Protein AF-A0A9E6F6I7-F1 (afdb_monomer_lite)

Foldseek 3Di:
DAAEEAEFDDAPLHTDPQSLLQQLVRQVQCVVQVHAYAYEAFAAPNLVVQQQSQLSRHQAYEYEHDHLRNDDFQQLSLVVSLVVCVVRVYQEYEYALDPNCVSNQVSNCVSNVEDEDEAFLDWDADPNWIWTWHADPNNPDIDIDTTPDRHYYYHYYPPRGDRGRHNPHSHHYDYDYDDDDPPRDPDDCPDDPPPDPDDPPPPDDDD

Secondary structure (DSSP, 8-state):
--EEEEEE-EETTEEPHHHHHHHHHHHHHHHHHT-EEEEEEEESS-HHHHGGGGGGT-SEEEEEE-GGGSS--HHHHHHHHHHHHHHTTEEEEEEE-SHHHHHHHHHHHHHHT-EEEEEEEEEEEETTEEEEEEEEGGGTEEEEEE--SSSEEEEEPTTTSPP--------EEEE------TTSSS---------------------

Radius of gyration: 21.35 Å; chains: 1; bounding box: 43×37×90 Å

Structure (mmCIF, N/CA/C/O backbone):
data_AF-A0A9E6F6I7-F1
#
_entry.id   AF-A0A9E6F6I7-F1
#
loop_
_atom_site.group_PDB
_atom_site.id
_atom_site.type_symbol
_atom_site.label_atom_id
_atom_site.label_alt_id
_atom_site.label_comp_id
_atom_site.label_asym_id
_atom_site.label_entity_id
_atom_site.label_seq_id
_atom_site.pdbx_PDB_ins_code
_atom_site.Cartn_x
_atom_site.Cartn_y
_atom_site.Cartn_z
_atom_site.occupancy
_atom_site.B_iso_or_equiv
_atom_site.auth_seq_id
_atom_site.auth_comp_id
_atom_site.auth_asym_id
_atom_site.auth_atom_id
_atom_site.pdbx_PDB_model_num
ATOM 1 N N . MET A 1 1 ? -0.468 -15.900 11.803 1.00 60.22 1 MET A N 1
ATOM 2 C CA . MET A 1 1 ? -0.363 -14.578 12.457 1.00 60.22 1 MET A CA 1
ATOM 3 C C . MET A 1 1 ? -0.656 -13.548 11.375 1.00 60.22 1 MET A C 1
ATOM 5 O O . MET A 1 1 ? -0.254 -13.802 10.249 1.00 60.22 1 MET A O 1
ATOM 9 N N . ALA A 1 2 ? -1.455 -12.514 11.640 1.00 85.31 2 ALA A N 1
ATOM 10 C CA . ALA A 1 2 ? -1.848 -11.563 10.596 1.00 85.31 2 ALA A CA 1
ATOM 11 C C . ALA A 1 2 ? -0.775 -10.481 10.427 1.00 85.31 2 ALA A C 1
ATOM 13 O O . ALA A 1 2 ? -0.306 -9.932 11.421 1.00 85.31 2 ALA A O 1
ATOM 14 N N . ASN A 1 3 ? -0.425 -10.170 9.180 1.00 94.19 3 ASN A N 1
ATOM 15 C CA . ASN A 1 3 ? 0.626 -9.205 8.853 1.00 94.19 3 ASN A CA 1
ATOM 16 C C . ASN A 1 3 ? 0.047 -7.912 8.257 1.00 94.19 3 ASN A C 1
ATOM 18 O O . ASN A 1 3 ? -1.086 -7.887 7.754 1.00 94.19 3 ASN A O 1
ATOM 22 N N . ILE A 1 4 ? 0.838 -6.837 8.312 1.00 96.56 4 ILE A N 1
ATOM 23 C CA . ILE A 1 4 ? 0.591 -5.570 7.616 1.00 96.56 4 ILE A CA 1
ATOM 24 C C . ILE A 1 4 ? 1.544 -5.507 6.424 1.00 96.56 4 ILE A C 1
ATOM 26 O O . ILE A 1 4 ? 2.756 -5.400 6.599 1.00 96.56 4 ILE A O 1
ATOM 30 N N . LEU A 1 5 ? 1.004 -5.555 5.209 1.00 97.81 5 LEU A N 1
ATOM 31 C CA . LEU A 1 5 ? 1.783 -5.481 3.980 1.00 97.81 5 LEU A CA 1
ATOM 32 C C . LEU A 1 5 ? 1.948 -4.033 3.533 1.00 97.81 5 LEU A C 1
ATOM 34 O O . LEU A 1 5 ? 0.971 -3.295 3.430 1.00 97.81 5 LEU A O 1
ATOM 38 N N . VAL A 1 6 ? 3.163 -3.641 3.181 1.00 97.81 6 VAL A N 1
ATOM 39 C CA . VAL A 1 6 ? 3.473 -2.302 2.682 1.00 97.81 6 VAL A CA 1
ATOM 40 C C . VAL A 1 6 ? 4.057 -2.404 1.286 1.00 97.81 6 VAL A C 1
ATOM 42 O O . VAL A 1 6 ? 5.092 -3.036 1.076 1.00 97.81 6 VAL A O 1
ATOM 45 N N . PHE A 1 7 ? 3.412 -1.758 0.318 1.00 97.62 7 PHE A N 1
ATOM 46 C CA . PHE A 1 7 ? 3.996 -1.612 -1.011 1.00 97.62 7 PHE A CA 1
ATOM 47 C C . PHE A 1 7 ? 5.047 -0.500 -1.002 1.00 97.62 7 PHE A C 1
ATOM 49 O O . PHE A 1 7 ? 4.744 0.660 -0.702 1.00 97.62 7 PHE A O 1
ATOM 56 N N . ILE A 1 8 ? 6.276 -0.857 -1.368 1.00 97.00 8 ILE A N 1
ATOM 57 C CA . ILE A 1 8 ? 7.398 0.067 -1.453 1.00 97.00 8 ILE A CA 1
ATOM 58 C C . ILE A 1 8 ? 7.536 0.551 -2.890 1.00 97.00 8 ILE A C 1
ATOM 60 O O . ILE A 1 8 ? 8.070 -0.129 -3.766 1.00 97.00 8 ILE A O 1
ATOM 64 N N . GLU A 1 9 ? 7.071 1.775 -3.119 1.00 94.38 9 GLU A N 1
ATOM 65 C CA . GLU A 1 9 ? 7.318 2.477 -4.369 1.00 94.38 9 GLU A CA 1
ATOM 66 C C . GLU A 1 9 ? 8.792 2.885 -4.467 1.00 94.38 9 GLU A C 1
ATOM 68 O O . GLU A 1 9 ? 9.330 3.565 -3.582 1.00 94.38 9 GLU A O 1
ATOM 73 N N . GLN A 1 10 ? 9.399 2.520 -5.593 1.00 93.19 10 GLN A N 1
ATOM 74 C CA . GLN A 1 10 ? 10.725 2.945 -6.015 1.00 93.19 10 GLN A CA 1
ATOM 75 C C . GLN A 1 10 ? 10.648 3.614 -7.389 1.00 93.19 10 GLN A C 1
ATOM 77 O O . GLN A 1 10 ? 9.748 3.334 -8.186 1.00 93.19 10 GLN A O 1
ATOM 82 N N . ARG A 1 11 ? 11.591 4.514 -7.658 1.00 88.81 11 ARG A N 1
ATOM 83 C CA . ARG A 1 11 ? 11.844 5.061 -8.990 1.00 88.81 11 ARG A CA 1
ATOM 84 C C . ARG A 1 11 ? 13.350 5.042 -9.222 1.00 88.81 11 ARG A C 1
ATOM 86 O O . ARG A 1 11 ? 14.088 5.634 -8.437 1.00 88.81 11 ARG A O 1
ATOM 93 N N . ASP A 1 12 ? 13.777 4.362 -10.281 1.00 84.62 12 ASP A N 1
ATOM 94 C CA . ASP A 1 12 ? 15.185 4.223 -10.672 1.00 84.62 12 ASP A CA 1
ATOM 95 C C . ASP A 1 12 ? 16.070 3.682 -9.531 1.00 84.62 12 ASP A C 1
ATOM 97 O O . ASP A 1 12 ? 17.146 4.207 -9.245 1.00 84.62 12 ASP A O 1
ATOM 101 N N . GLY A 1 13 ? 15.569 2.678 -8.803 1.00 84.81 13 GLY A N 1
ATOM 102 C CA . GLY A 1 13 ? 16.260 2.064 -7.664 1.00 84.81 13 GLY A CA 1
ATOM 103 C C . GLY A 1 13 ? 16.184 2.869 -6.363 1.00 84.81 13 GLY A C 1
ATOM 104 O O . GLY A 1 13 ? 16.578 2.372 -5.310 1.00 84.81 13 GLY A O 1
ATOM 105 N N . LYS A 1 14 ? 15.641 4.093 -6.391 1.00 90.25 14 LYS A N 1
ATOM 106 C CA . LYS A 1 14 ? 15.500 4.946 -5.204 1.00 90.25 14 LYS A CA 1
ATOM 107 C C . LYS A 1 14 ? 14.118 4.798 -4.588 1.00 90.25 14 LYS A C 1
ATOM 109 O O . LYS A 1 14 ? 13.101 5.042 -5.242 1.00 90.25 14 LYS A O 1
ATOM 114 N N . ILE A 1 15 ? 14.080 4.449 -3.306 1.00 93.62 15 ILE A N 1
ATOM 115 C CA . ILE A 1 15 ? 12.836 4.327 -2.544 1.00 93.62 15 ILE A CA 1
ATOM 116 C C . ILE A 1 15 ? 12.247 5.719 -2.306 1.00 93.62 15 ILE A C 1
ATOM 118 O O . ILE A 1 15 ? 12.939 6.648 -1.885 1.00 93.62 15 ILE A O 1
ATOM 122 N N . LYS A 1 16 ? 10.946 5.877 -2.563 1.00 94.31 16 LYS A N 1
ATOM 123 C CA . LYS A 1 16 ? 10.260 7.136 -2.270 1.00 94.31 16 LYS A CA 1
ATOM 124 C C . LYS A 1 16 ? 10.027 7.308 -0.777 1.00 94.31 16 LYS A C 1
ATOM 126 O O . LYS A 1 16 ? 9.636 6.376 -0.081 1.00 94.31 16 LYS A O 1
ATOM 131 N N . ARG A 1 17 ? 10.131 8.557 -0.316 1.00 94.75 17 ARG A N 1
ATOM 132 C CA . ARG A 1 17 ? 9.837 8.933 1.072 1.00 94.75 17 ARG A CA 1
ATOM 133 C C . ARG A 1 17 ? 8.447 8.473 1.528 1.00 94.75 17 ARG A C 1
ATOM 135 O O . ARG A 1 17 ? 8.330 7.930 2.615 1.00 94.75 17 ARG A O 1
ATOM 142 N N . SER A 1 18 ? 7.426 8.601 0.678 1.00 96.00 18 SER A N 1
ATOM 143 C CA . SER A 1 18 ? 6.057 8.151 0.982 1.00 96.00 18 SER A CA 1
ATOM 144 C C . SER A 1 18 ? 5.955 6.658 1.322 1.00 96.00 18 SER A C 1
ATOM 146 O O . SER A 1 18 ? 5.074 6.260 2.076 1.00 96.00 18 SER A O 1
ATOM 148 N N . SER A 1 19 ? 6.845 5.828 0.772 1.00 95.88 19 SER A N 1
ATOM 149 C CA . SER A 1 19 ? 6.925 4.396 1.085 1.00 95.88 19 SER A CA 1
ATOM 150 C C . SER A 1 19 ? 7.514 4.160 2.473 1.00 95.88 19 SER A C 1
ATOM 152 O O . SER A 1 19 ? 7.026 3.309 3.209 1.00 95.88 19 SER A O 1
ATOM 154 N N . LEU A 1 20 ? 8.534 4.941 2.846 1.00 95.94 20 LEU A N 1
ATOM 155 C CA . LEU A 1 20 ? 9.145 4.897 4.179 1.00 95.94 20 LEU A CA 1
ATOM 156 C C . LEU A 1 20 ? 8.162 5.372 5.251 1.00 95.94 20 LEU A C 1
ATOM 158 O O . LEU A 1 20 ? 8.053 4.754 6.300 1.00 95.94 20 LEU A O 1
ATOM 162 N N . GLU A 1 21 ? 7.398 6.424 4.955 1.00 96.69 21 GLU A N 1
ATOM 163 C CA . GLU A 1 21 ? 6.310 6.924 5.804 1.00 96.69 21 GLU A CA 1
ATOM 164 C C . GLU A 1 21 ? 5.248 5.843 6.052 1.00 96.69 21 GLU A C 1
ATOM 166 O O . GLU A 1 21 ? 4.858 5.595 7.194 1.00 96.69 21 GLU A O 1
ATOM 171 N N . ALA A 1 22 ? 4.817 5.148 4.993 1.00 97.12 22 ALA A N 1
ATOM 172 C CA . ALA A 1 22 ? 3.866 4.049 5.117 1.00 97.12 22 ALA A CA 1
ATOM 173 C C . ALA A 1 22 ? 4.432 2.860 5.899 1.00 97.12 22 ALA A C 1
ATOM 175 O O . ALA A 1 22 ? 3.707 2.252 6.684 1.00 97.12 22 ALA A O 1
ATOM 176 N N . LEU A 1 23 ? 5.718 2.552 5.721 1.00 96.62 23 LEU A N 1
ATOM 177 C CA . LEU A 1 23 ? 6.379 1.459 6.425 1.00 96.62 23 LEU A CA 1
ATOM 178 C C . LEU A 1 23 ? 6.560 1.750 7.917 1.00 96.62 23 LEU A C 1
ATOM 180 O O . LEU A 1 23 ? 6.227 0.906 8.745 1.00 96.62 23 LEU A O 1
ATOM 184 N N . SER A 1 24 ? 6.995 2.960 8.269 1.00 96.00 24 SER A N 1
ATOM 185 C CA . SER A 1 24 ? 7.080 3.380 9.668 1.00 96.00 24 SER A CA 1
ATOM 186 C C . SER A 1 24 ? 5.706 3.359 10.334 1.00 96.00 24 SER A C 1
ATOM 188 O O . SER A 1 24 ? 5.573 2.858 11.451 1.00 96.00 24 SER A O 1
ATOM 190 N N . LYS A 1 25 ? 4.654 3.805 9.630 1.00 96.25 25 LYS A N 1
ATOM 191 C CA . LYS A 1 25 ? 3.292 3.723 10.166 1.00 96.25 25 LYS A CA 1
ATOM 192 C C . LYS A 1 25 ? 2.806 2.280 10.324 1.00 96.25 25 LYS A C 1
ATOM 194 O O . LYS A 1 25 ? 2.123 1.974 11.297 1.00 96.25 25 LYS A O 1
ATOM 199 N N . ALA A 1 26 ? 3.172 1.387 9.404 1.00 95.94 26 ALA A N 1
ATOM 200 C CA . ALA A 1 26 ? 2.883 -0.040 9.524 1.00 95.94 26 ALA A CA 1
ATOM 201 C C . ALA A 1 26 ? 3.532 -0.645 10.771 1.00 95.94 26 ALA A C 1
ATOM 203 O O . ALA A 1 26 ? 2.879 -1.390 11.491 1.00 95.94 26 ALA A O 1
ATOM 204 N N . ALA A 1 27 ? 4.792 -0.305 11.046 1.00 94.75 27 ALA A N 1
ATOM 205 C CA . ALA A 1 27 ? 5.516 -0.803 12.209 1.00 94.75 27 ALA A CA 1
ATOM 206 C C . ALA A 1 27 ? 4.950 -0.261 13.531 1.00 94.75 27 ALA A C 1
ATOM 208 O O . ALA A 1 27 ? 4.815 -1.012 14.494 1.00 94.75 27 ALA A O 1
ATOM 209 N N . GLU A 1 28 ? 4.559 1.016 13.569 1.00 94.00 28 GLU A N 1
ATOM 210 C CA . GLU A 1 28 ? 3.842 1.610 14.705 1.00 94.00 28 GLU A CA 1
ATOM 211 C C . GLU A 1 28 ? 2.526 0.864 14.990 1.00 94.00 28 GLU A C 1
ATOM 213 O O . GLU A 1 28 ? 2.310 0.392 16.107 1.00 94.00 28 GLU A O 1
ATOM 218 N N . LEU A 1 29 ? 1.680 0.692 13.965 1.00 93.44 29 LEU A N 1
ATOM 219 C CA . LEU A 1 29 ? 0.409 -0.031 14.089 1.00 93.44 29 LEU A CA 1
ATOM 220 C C . LEU A 1 29 ? 0.623 -1.503 14.450 1.00 93.44 29 LEU A C 1
ATOM 222 O O . LEU A 1 29 ? -0.126 -2.053 15.255 1.00 93.44 29 LEU A O 1
ATOM 226 N N . GLY A 1 30 ? 1.656 -2.127 13.888 1.00 91.81 30 GLY A N 1
ATOM 227 C CA . GLY A 1 30 ? 2.051 -3.496 14.186 1.00 91.81 30 GLY A CA 1
ATOM 228 C C . GLY A 1 30 ? 2.393 -3.692 15.660 1.00 91.81 30 GLY A C 1
ATOM 229 O O . GLY A 1 30 ? 1.914 -4.644 16.273 1.00 91.81 30 GLY A O 1
ATOM 230 N N . GLY A 1 31 ? 3.109 -2.737 16.266 1.00 89.81 31 GLY A N 1
ATOM 231 C CA . GLY A 1 31 ? 3.401 -2.737 17.701 1.00 89.81 31 GLY A CA 1
ATOM 232 C C . GLY A 1 31 ? 2.151 -2.656 18.582 1.00 89.81 31 GLY A C 1
ATOM 233 O O . GLY A 1 31 ? 2.105 -3.292 19.631 1.00 89.81 31 GLY A O 1
ATOM 234 N N . THR A 1 32 ? 1.117 -1.920 18.158 1.00 89.94 32 THR A N 1
ATOM 235 C CA . THR A 1 32 ? -0.151 -1.824 18.908 1.00 89.94 32 THR A CA 1
ATOM 236 C C . THR A 1 32 ? -1.076 -3.021 18.677 1.00 89.94 32 THR A C 1
ATOM 238 O O . THR A 1 32 ? -1.789 -3.438 19.585 1.00 89.94 32 THR A O 1
ATOM 241 N N . MET A 1 33 ? -1.082 -3.581 17.465 1.00 89.94 33 MET A N 1
ATOM 242 C CA . MET A 1 33 ? -1.992 -4.659 17.062 1.00 89.94 33 MET A CA 1
ATOM 243 C C . MET A 1 33 ? -1.401 -6.068 17.204 1.00 89.94 33 MET A C 1
ATOM 245 O O . MET A 1 33 ? -2.117 -7.042 16.980 1.00 89.94 33 MET A O 1
ATOM 249 N N . GLY A 1 34 ? -0.115 -6.192 17.540 1.00 89.56 34 GLY A N 1
ATOM 250 C CA . GLY A 1 34 ? 0.590 -7.477 17.553 1.00 89.56 34 GLY A CA 1
ATOM 251 C C . GLY A 1 34 ? 0.738 -8.087 16.154 1.00 89.56 34 GLY A C 1
ATOM 252 O O . GLY A 1 34 ? 0.647 -9.303 16.004 1.00 89.56 34 GLY A O 1
ATOM 253 N N . MET A 1 35 ? 0.908 -7.243 15.133 1.00 92.38 35 MET A N 1
ATOM 254 C CA . MET A 1 35 ? 1.084 -7.646 13.734 1.00 92.38 35 MET A CA 1
ATOM 255 C C . MET A 1 35 ? 2.475 -7.266 13.238 1.00 92.38 35 MET A C 1
ATOM 257 O O . MET A 1 35 ? 3.037 -6.251 13.651 1.00 92.38 35 MET A O 1
ATOM 261 N N . ASP A 1 36 ? 2.998 -8.034 12.289 1.00 93.50 36 ASP A N 1
ATOM 262 C CA . ASP A 1 36 ? 4.313 -7.771 11.715 1.00 93.50 36 ASP A CA 1
ATOM 263 C C . ASP A 1 36 ? 4.209 -6.965 10.420 1.00 93.50 36 ASP A C 1
ATOM 265 O O . ASP A 1 36 ? 3.364 -7.231 9.563 1.00 93.50 36 ASP A O 1
ATOM 269 N N . ALA A 1 37 ? 5.082 -5.965 10.275 1.00 95.12 37 ALA A N 1
ATOM 270 C CA . ALA A 1 37 ? 5.189 -5.180 9.054 1.00 95.12 37 ALA A CA 1
ATOM 271 C C . ALA A 1 37 ? 6.057 -5.921 8.025 1.00 95.12 37 ALA A C 1
ATOM 273 O O . ALA A 1 37 ? 7.249 -6.167 8.240 1.00 95.12 37 ALA A O 1
ATOM 274 N N . VAL A 1 38 ? 5.445 -6.250 6.890 1.00 95.88 38 VAL A N 1
ATOM 275 C CA . VAL A 1 38 ? 6.061 -6.920 5.744 1.00 95.88 38 VAL A CA 1
ATOM 276 C C . VAL A 1 38 ? 6.084 -5.946 4.574 1.00 95.88 38 VAL A C 1
ATOM 278 O O . VAL A 1 38 ? 5.084 -5.302 4.274 1.00 95.88 38 VAL A O 1
ATOM 281 N N . ALA A 1 39 ? 7.215 -5.826 3.890 1.00 96.56 39 ALA A N 1
ATOM 282 C CA . ALA A 1 39 ? 7.370 -4.940 2.743 1.00 96.56 39 ALA A CA 1
ATOM 283 C C . ALA A 1 39 ? 7.419 -5.726 1.427 1.00 96.56 39 ALA A C 1
ATOM 285 O O . ALA A 1 39 ? 7.946 -6.835 1.376 1.00 96.56 39 ALA A O 1
ATOM 286 N N . VAL A 1 40 ? 6.910 -5.129 0.348 1.00 96.81 40 VAL A N 1
ATOM 287 C CA . VAL A 1 40 ? 7.035 -5.640 -1.026 1.00 96.81 40 VAL A CA 1
ATOM 288 C C . VAL A 1 40 ? 7.699 -4.583 -1.889 1.00 96.81 40 VAL A C 1
ATOM 290 O O . VAL A 1 40 ? 7.161 -3.487 -2.056 1.00 96.81 40 VAL A O 1
ATOM 293 N N . LEU A 1 41 ? 8.851 -4.929 -2.456 1.00 96.00 41 LEU A N 1
ATOM 294 C CA . LEU A 1 41 ? 9.643 -4.100 -3.354 1.00 96.00 41 LEU A CA 1
ATOM 295 C C . LEU A 1 41 ? 9.673 -4.744 -4.744 1.00 96.00 41 LEU A C 1
ATOM 297 O O . LEU A 1 41 ? 10.067 -5.897 -4.899 1.00 96.00 41 LEU A O 1
ATOM 301 N N . ILE A 1 42 ? 9.238 -3.994 -5.757 1.00 95.00 42 ILE A N 1
ATOM 302 C CA . ILE A 1 42 ? 9.098 -4.477 -7.138 1.00 95.00 42 ILE A CA 1
ATOM 303 C C . ILE A 1 42 ? 9.861 -3.536 -8.071 1.00 95.00 42 ILE A C 1
ATOM 305 O O . ILE A 1 42 ? 9.607 -2.323 -8.093 1.00 95.00 42 ILE A O 1
ATOM 309 N N . GLY A 1 43 ? 10.778 -4.079 -8.867 1.00 92.81 43 GLY A N 1
ATOM 310 C CA . GLY A 1 43 ? 11.535 -3.290 -9.833 1.00 92.81 43 GLY A CA 1
ATOM 311 C C . GLY A 1 43 ? 12.635 -4.069 -10.541 1.00 92.81 43 GLY A C 1
ATOM 312 O O . GLY A 1 43 ? 12.564 -5.285 -10.665 1.00 92.81 43 GLY A O 1
ATOM 313 N N . SER A 1 44 ? 13.650 -3.339 -10.999 1.00 91.19 44 SER A N 1
ATOM 314 C CA . SER A 1 44 ? 14.860 -3.878 -11.623 1.00 91.19 44 SER A CA 1
ATOM 315 C C . SER A 1 44 ? 16.083 -3.254 -10.952 1.00 91.19 44 SER A C 1
ATOM 317 O O . SER A 1 44 ? 16.159 -2.029 -10.861 1.00 91.19 44 SER A O 1
ATOM 319 N N . GLY A 1 45 ? 17.032 -4.070 -10.496 1.00 88.19 45 GLY A N 1
ATOM 320 C CA . GLY A 1 45 ? 18.218 -3.628 -9.757 1.00 88.19 45 GLY A CA 1
ATOM 321 C C . GLY A 1 45 ? 17.892 -3.036 -8.383 1.00 88.19 45 GLY A C 1
ATOM 322 O O . GLY A 1 45 ? 18.555 -2.102 -7.941 1.00 88.19 45 GLY A O 1
ATOM 323 N N . VAL A 1 46 ? 16.840 -3.533 -7.727 1.00 89.12 46 VAL A N 1
ATOM 324 C CA . VAL A 1 46 ? 16.293 -2.977 -6.474 1.00 89.12 46 VAL A CA 1
ATOM 325 C C . VAL A 1 46 ? 16.707 -3.767 -5.233 1.00 89.12 46 VAL A C 1
ATOM 327 O O . VAL A 1 46 ? 16.486 -3.301 -4.115 1.00 89.12 46 VAL A O 1
ATOM 330 N N . GLY A 1 47 ? 17.334 -4.936 -5.403 1.00 84.56 47 GLY A N 1
ATOM 331 C CA . GLY A 1 47 ? 17.728 -5.803 -4.288 1.00 84.56 47 GLY A CA 1
ATOM 332 C C . GLY A 1 47 ? 18.621 -5.132 -3.237 1.00 84.56 47 GLY A C 1
ATOM 333 O O . GLY A 1 47 ? 18.469 -5.405 -2.050 1.00 84.56 47 GLY A O 1
ATOM 334 N N . SER A 1 48 ? 19.491 -4.197 -3.631 1.00 85.00 48 SER A N 1
ATOM 335 C CA . SER A 1 48 ? 20.366 -3.472 -2.694 1.00 85.00 48 SER A CA 1
ATOM 336 C C . SER A 1 48 ? 19.600 -2.537 -1.752 1.00 85.00 48 SER A C 1
ATOM 338 O O . SER A 1 48 ? 19.981 -2.387 -0.593 1.00 85.00 48 SER A O 1
ATOM 340 N N . ALA A 1 49 ? 18.493 -1.949 -2.214 1.00 86.06 49 ALA A N 1
ATOM 341 C CA . ALA A 1 49 ? 17.670 -1.041 -1.418 1.00 86.06 49 ALA A CA 1
ATOM 342 C C . ALA A 1 49 ? 16.790 -1.784 -0.393 1.00 86.06 49 ALA A C 1
ATOM 344 O O . ALA A 1 49 ? 16.321 -1.189 0.576 1.00 86.06 49 ALA A O 1
ATOM 345 N N . ALA A 1 50 ? 16.580 -3.092 -0.579 1.00 87.06 50 ALA A N 1
ATOM 346 C CA . ALA A 1 50 ? 15.732 -3.906 0.288 1.00 87.06 50 ALA A CA 1
ATOM 347 C C . ALA A 1 50 ? 16.263 -4.000 1.727 1.00 87.06 50 ALA A C 1
ATOM 349 O O . ALA A 1 50 ? 15.481 -3.932 2.673 1.00 87.06 50 ALA A O 1
ATOM 350 N N . ALA A 1 51 ? 17.586 -4.097 1.896 1.00 84.00 51 ALA A N 1
ATOM 351 C CA . ALA A 1 51 ? 18.218 -4.233 3.210 1.00 84.00 51 ALA A CA 1
ATOM 352 C C . ALA A 1 51 ? 17.998 -3.002 4.109 1.00 84.00 51 ALA A C 1
ATOM 354 O O . ALA A 1 51 ? 17.960 -3.107 5.333 1.00 84.00 51 ALA A O 1
ATOM 355 N N . GLU A 1 52 ? 17.812 -1.818 3.521 1.00 88.12 52 GLU A N 1
ATOM 356 C CA . GLU A 1 52 ? 17.607 -0.589 4.292 1.00 88.12 52 GLU A CA 1
ATOM 357 C C . GLU A 1 52 ? 16.203 -0.491 4.893 1.00 88.12 52 GLU A C 1
ATOM 359 O O . GLU A 1 52 ? 16.012 0.203 5.892 1.00 88.12 52 GLU A O 1
ATOM 364 N N . LEU A 1 53 ? 15.226 -1.216 4.338 1.00 92.06 53 LEU A N 1
ATOM 365 C CA . LEU A 1 53 ? 13.835 -1.186 4.795 1.00 92.06 53 LEU A CA 1
ATOM 366 C C . LEU A 1 53 ? 13.665 -1.735 6.219 1.00 92.06 53 LEU A C 1
ATOM 368 O O . LEU A 1 53 ? 12.750 -1.306 6.925 1.00 92.06 53 LEU A O 1
ATOM 372 N N . GLY A 1 54 ? 14.572 -2.603 6.682 1.00 90.69 54 GLY A N 1
ATOM 373 C CA . GLY A 1 54 ? 14.580 -3.091 8.066 1.00 90.69 54 GLY A CA 1
ATOM 374 C C . GLY A 1 54 ? 14.705 -1.966 9.099 1.00 90.69 54 GLY A C 1
ATOM 375 O O . GLY A 1 54 ? 14.006 -1.960 10.115 1.00 90.69 54 GLY A O 1
ATOM 376 N N . LYS A 1 55 ? 15.489 -0.924 8.785 1.00 92.19 55 LYS A N 1
ATOM 377 C CA . LYS A 1 55 ? 15.654 0.273 9.634 1.00 92.19 55 LYS A CA 1
ATOM 378 C C . LYS A 1 55 ? 14.327 1.000 9.864 1.00 92.19 55 LYS A C 1
ATOM 380 O O . LYS A 1 55 ? 14.093 1.547 10.939 1.00 92.19 55 LYS A O 1
ATOM 385 N N . TYR A 1 56 ? 13.448 0.964 8.866 1.00 93.44 56 TYR A N 1
ATOM 386 C CA . TYR A 1 56 ? 12.161 1.658 8.864 1.00 93.44 56 TYR A CA 1
ATOM 387 C C . TYR A 1 56 ? 10.997 0.823 9.400 1.00 93.44 56 TYR A C 1
ATOM 389 O O . TYR A 1 56 ? 9.872 1.319 9.425 1.00 93.44 56 TYR A O 1
ATOM 397 N N . GLY A 1 57 ? 11.260 -0.412 9.843 1.00 91.25 57 GLY A N 1
ATOM 398 C CA . GLY A 1 57 ? 10.271 -1.247 10.518 1.00 91.25 57 GLY A CA 1
ATOM 399 C C . GLY A 1 57 ? 9.877 -2.530 9.786 1.00 91.25 57 GLY A C 1
ATOM 400 O O . GLY A 1 57 ? 9.074 -3.286 10.324 1.00 91.25 57 GLY A O 1
ATOM 401 N N . ALA A 1 58 ? 10.423 -2.810 8.595 1.00 94.06 58 ALA A N 1
ATOM 402 C CA . ALA A 1 58 ? 10.132 -4.064 7.896 1.00 94.06 58 ALA A CA 1
ATOM 403 C C . ALA A 1 58 ? 10.815 -5.251 8.589 1.00 94.06 58 ALA A C 1
ATOM 405 O O . ALA A 1 58 ? 12.042 -5.317 8.656 1.00 94.06 58 ALA A O 1
ATOM 406 N N . LYS A 1 59 ? 10.035 -6.233 9.046 1.00 93.06 59 LYS A N 1
ATOM 407 C CA . LYS 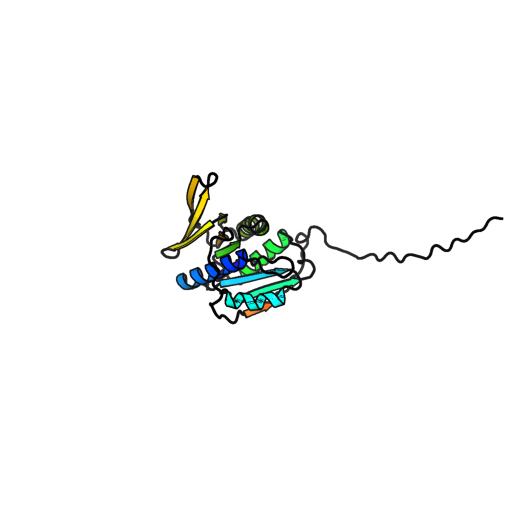A 1 59 ? 10.593 -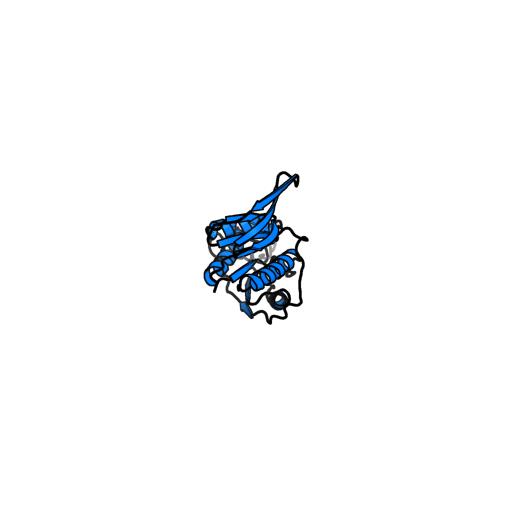7.504 9.535 1.00 93.06 59 LYS A CA 1
ATOM 408 C C . LYS A 1 59 ? 10.991 -8.429 8.394 1.00 93.06 59 LYS A C 1
ATOM 410 O O . LYS A 1 59 ? 12.016 -9.096 8.485 1.00 93.06 59 LYS A O 1
ATOM 415 N N . LYS A 1 60 ? 10.201 -8.420 7.320 1.00 94.12 60 LYS A N 1
ATOM 416 C CA . LYS A 1 60 ? 10.406 -9.225 6.115 1.00 94.12 60 LYS A CA 1
ATOM 417 C C . LYS A 1 60 ? 10.196 -8.366 4.875 1.00 94.12 60 LYS A C 1
ATOM 419 O O . LYS A 1 60 ? 9.290 -7.530 4.850 1.00 94.12 60 LYS A O 1
ATOM 424 N N . VAL A 1 61 ? 11.028 -8.553 3.859 1.00 95.56 61 VAL A N 1
ATOM 425 C CA . VAL A 1 61 ? 11.001 -7.788 2.610 1.00 95.56 61 VAL A CA 1
ATOM 426 C C . VAL A 1 61 ? 10.978 -8.753 1.435 1.00 95.56 61 VAL A C 1
ATOM 428 O O . VAL A 1 61 ? 11.963 -9.426 1.155 1.00 95.56 61 VAL A O 1
ATOM 431 N N . PHE A 1 62 ? 9.864 -8.785 0.717 1.00 96.06 62 PHE A N 1
ATOM 432 C CA . PHE A 1 62 ? 9.735 -9.512 -0.538 1.00 96.06 62 PHE A CA 1
ATOM 433 C C . PHE A 1 62 ? 10.261 -8.660 -1.681 1.00 96.06 62 PHE A C 1
ATOM 435 O O . PHE A 1 62 ? 9.769 -7.553 -1.913 1.00 96.06 62 PHE A O 1
ATOM 442 N N . VAL A 1 63 ? 11.247 -9.180 -2.402 1.00 95.56 63 VAL A N 1
ATOM 443 C CA . VAL A 1 63 ? 11.868 -8.485 -3.528 1.00 95.56 63 VAL A CA 1
ATOM 444 C C . VAL A 1 63 ? 11.558 -9.232 -4.813 1.00 95.56 63 VAL A C 1
ATOM 446 O O . VAL A 1 63 ? 11.942 -10.388 -4.967 1.00 95.56 63 VAL A O 1
ATOM 449 N N . PHE A 1 64 ? 10.898 -8.547 -5.743 1.00 94.44 64 PHE A N 1
ATOM 450 C CA . PHE A 1 64 ? 10.764 -8.978 -7.131 1.00 94.44 64 PHE A CA 1
ATOM 451 C C . PHE A 1 64 ? 11.680 -8.110 -7.987 1.00 94.44 64 PHE A C 1
ATOM 453 O O . PHE A 1 64 ? 11.342 -6.964 -8.303 1.00 94.44 64 PHE A O 1
ATOM 460 N N . ASP A 1 65 ? 12.848 -8.655 -8.320 1.00 92.44 65 ASP A N 1
ATOM 461 C CA . ASP A 1 65 ? 13.860 -7.992 -9.139 1.00 92.44 65 ASP A CA 1
ATOM 462 C C . ASP A 1 65 ? 13.903 -8.641 -10.527 1.00 92.44 65 ASP A C 1
ATOM 464 O O . ASP A 1 65 ? 14.356 -9.777 -10.682 1.00 92.44 65 ASP A O 1
ATOM 468 N N . HIS A 1 66 ? 13.364 -7.951 -11.532 1.00 91.25 66 HIS A N 1
ATOM 469 C CA . HIS A 1 66 ? 13.347 -8.445 -12.905 1.00 91.25 66 HIS A CA 1
ATOM 470 C C . HIS A 1 66 ? 13.439 -7.290 -13.918 1.00 91.25 66 HIS A C 1
ATOM 472 O O . HIS A 1 66 ? 12.722 -6.296 -13.769 1.00 91.25 66 HIS A O 1
ATOM 478 N N . PRO A 1 67 ? 14.219 -7.415 -15.014 1.00 88.56 67 PRO A N 1
ATOM 479 C CA . PRO A 1 67 ? 14.375 -6.350 -16.013 1.00 88.56 67 PRO A CA 1
ATOM 480 C C . PRO A 1 67 ? 13.059 -5.850 -16.622 1.00 88.56 67 PRO A C 1
ATOM 482 O O . PRO A 1 67 ? 12.898 -4.664 -16.901 1.00 88.56 67 PRO A O 1
ATOM 485 N N . SER A 1 68 ? 12.071 -6.734 -16.787 1.00 88.19 68 SER A N 1
ATOM 486 C CA . SER A 1 68 ? 10.750 -6.352 -17.312 1.00 88.19 68 SER A CA 1
ATOM 487 C C . SER A 1 68 ? 9.926 -5.481 -16.356 1.00 88.19 68 SER A C 1
ATOM 489 O O . SER A 1 68 ? 8.913 -4.922 -16.767 1.00 88.19 68 SER A O 1
ATOM 491 N N . LEU A 1 69 ? 10.324 -5.398 -15.084 1.00 89.06 69 LEU A N 1
ATOM 492 C CA . LEU A 1 69 ? 9.704 -4.575 -14.044 1.00 89.06 69 LEU A CA 1
ATOM 493 C C . LEU A 1 69 ? 10.445 -3.241 -13.858 1.00 89.06 69 LEU A C 1
ATOM 495 O O . LEU A 1 69 ? 10.147 -2.497 -12.927 1.00 89.06 69 LEU A O 1
ATOM 499 N N . ALA A 1 70 ? 11.393 -2.902 -14.742 1.00 87.19 70 ALA A N 1
ATOM 500 C CA . ALA A 1 70 ? 12.063 -1.601 -14.725 1.00 87.19 70 ALA A CA 1
ATOM 501 C C . ALA A 1 70 ? 11.064 -0.438 -14.863 1.00 87.19 70 ALA A C 1
ATOM 503 O O . ALA A 1 70 ? 11.216 0.603 -14.228 1.00 87.19 70 ALA A O 1
ATOM 504 N N . SER A 1 71 ? 10.018 -0.631 -15.671 1.00 87.56 71 SER A N 1
ATOM 505 C CA . SER A 1 71 ? 8.896 0.300 -15.791 1.00 87.56 71 SER A CA 1
ATOM 506 C C . SER A 1 71 ? 7.679 -0.208 -15.028 1.00 87.56 71 SER A C 1
ATOM 508 O O . SER A 1 71 ? 7.378 -1.401 -15.026 1.00 87.56 71 SER A O 1
ATOM 510 N N . TYR A 1 72 ? 6.935 0.720 -14.426 1.00 89.81 72 TYR A N 1
ATOM 511 C CA . TYR A 1 72 ? 5.706 0.390 -13.714 1.00 89.81 72 TYR A CA 1
ATOM 512 C C . TYR A 1 72 ? 4.672 -0.252 -14.650 1.00 89.81 72 TYR A C 1
ATOM 514 O O . TYR A 1 72 ? 4.209 0.367 -15.612 1.00 89.81 72 TYR A O 1
ATOM 522 N N . ALA A 1 73 ? 4.277 -1.482 -14.320 1.00 91.00 73 ALA A N 1
ATOM 523 C CA . ALA A 1 73 ? 3.254 -2.246 -15.019 1.00 91.00 73 ALA A CA 1
ATOM 524 C C . ALA A 1 73 ? 2.122 -2.591 -14.046 1.00 91.00 73 ALA A C 1
ATOM 526 O O . ALA A 1 73 ? 2.243 -3.485 -13.212 1.00 91.00 73 ALA A O 1
ATOM 527 N N . SER A 1 74 ? 1.005 -1.872 -14.144 1.00 91.06 74 SER A N 1
ATOM 528 C CA . SER A 1 74 ? -0.057 -1.920 -13.134 1.00 91.06 74 SER A CA 1
ATOM 529 C C . SER A 1 74 ? -0.666 -3.306 -12.913 1.00 91.06 74 SER A C 1
ATOM 531 O O . SER A 1 74 ? -0.977 -3.658 -11.775 1.00 91.06 74 SER A O 1
ATOM 533 N N . THR A 1 75 ? -0.811 -4.120 -13.964 1.00 91.94 75 THR A N 1
ATOM 534 C CA . THR A 1 75 ? -1.324 -5.493 -13.842 1.00 91.94 75 THR A CA 1
ATOM 535 C C . THR A 1 75 ? -0.343 -6.398 -13.099 1.00 91.94 75 THR A C 1
ATOM 537 O O . THR A 1 75 ? -0.747 -7.037 -12.124 1.00 91.94 75 THR A O 1
ATOM 540 N N . ALA A 1 76 ? 0.933 -6.385 -13.505 1.00 93.19 76 ALA A N 1
ATOM 541 C CA . ALA A 1 76 ? 1.995 -7.169 -12.879 1.00 93.19 76 ALA A CA 1
ATOM 542 C C . ALA A 1 76 ? 2.154 -6.809 -11.397 1.00 93.19 76 ALA A C 1
ATOM 544 O O . ALA A 1 76 ? 2.090 -7.671 -10.524 1.00 93.19 76 ALA A O 1
ATOM 545 N N . TYR A 1 77 ? 2.264 -5.512 -11.099 1.00 95.19 77 TYR A N 1
ATOM 546 C CA . TYR A 1 77 ? 2.427 -5.010 -9.736 1.00 95.19 77 TYR A CA 1
ATOM 547 C C . TYR A 1 77 ? 1.232 -5.391 -8.859 1.00 95.19 77 TYR A C 1
ATOM 549 O O . TYR A 1 77 ? 1.415 -5.894 -7.752 1.00 95.19 77 TYR A O 1
ATOM 557 N N . ALA A 1 78 ? 0.002 -5.221 -9.360 1.00 95.50 78 ALA A N 1
ATOM 558 C CA . ALA A 1 78 ? -1.193 -5.603 -8.615 1.00 95.50 78 ALA A CA 1
ATOM 559 C C . ALA A 1 78 ? -1.225 -7.108 -8.324 1.00 95.50 78 ALA A C 1
ATOM 561 O O . ALA A 1 78 ? -1.605 -7.498 -7.218 1.00 95.50 78 ALA A O 1
ATOM 562 N N . ARG A 1 79 ? -0.818 -7.959 -9.279 1.00 95.00 79 ARG A N 1
ATOM 563 C CA . ARG A 1 79 ? -0.750 -9.407 -9.051 1.00 95.00 79 ARG A CA 1
ATOM 564 C C . ARG A 1 79 ? 0.304 -9.755 -8.008 1.00 95.00 79 ARG A C 1
ATOM 566 O O . ARG A 1 79 ? -0.018 -10.502 -7.092 1.00 95.00 79 ARG A O 1
ATOM 573 N N . LEU A 1 80 ? 1.514 -9.211 -8.111 1.00 95.25 80 LEU A N 1
ATOM 574 C CA . LEU A 1 80 ? 2.607 -9.527 -7.186 1.00 95.25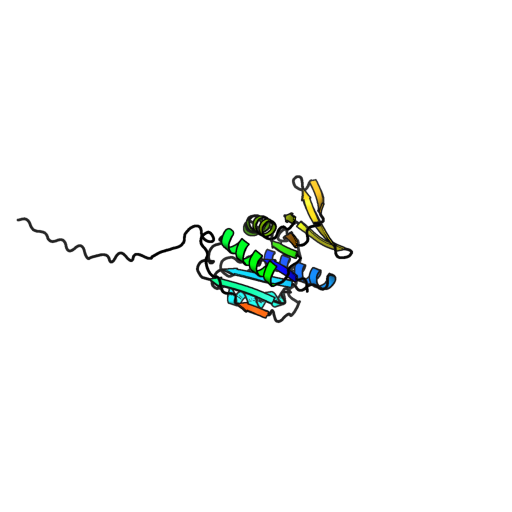 80 LEU A CA 1
ATOM 575 C C . LEU A 1 80 ? 2.298 -9.090 -5.755 1.00 95.25 80 LEU A C 1
ATOM 577 O O . LEU A 1 80 ? 2.461 -9.879 -4.829 1.00 95.25 80 LEU A O 1
ATOM 581 N N . VAL A 1 81 ? 1.754 -7.885 -5.571 1.00 96.44 81 VAL A N 1
ATOM 582 C CA . VAL A 1 81 ? 1.308 -7.426 -4.246 1.00 96.44 81 VAL A CA 1
ATOM 583 C C . VAL A 1 81 ? 0.199 -8.331 -3.702 1.00 96.44 81 VAL A C 1
ATOM 585 O O . VAL A 1 81 ? 0.235 -8.715 -2.537 1.00 96.44 81 VAL A O 1
ATOM 588 N N . THR A 1 82 ? -0.761 -8.728 -4.543 1.00 95.38 82 THR A N 1
ATOM 589 C CA . THR A 1 82 ? -1.836 -9.657 -4.145 1.00 95.38 82 THR A CA 1
ATOM 590 C C . THR A 1 82 ? -1.288 -11.040 -3.782 1.00 95.38 82 THR A C 1
ATOM 592 O O . THR A 1 82 ? -1.780 -11.654 -2.838 1.00 95.38 82 THR A O 1
ATOM 595 N N . LYS A 1 83 ? -0.289 -11.538 -4.522 1.00 95.12 83 LYS A N 1
ATOM 596 C CA . LYS A 1 83 ? 0.368 -12.827 -4.279 1.00 95.12 83 LYS A CA 1
ATOM 597 C C . LYS A 1 83 ? 0.985 -12.842 -2.882 1.00 95.12 83 LYS A C 1
ATOM 599 O O . LYS A 1 83 ? 0.583 -13.667 -2.069 1.00 95.12 83 LYS A O 1
ATOM 604 N N . VAL A 1 84 ? 1.831 -11.857 -2.573 1.00 95.69 84 VAL A N 1
ATOM 605 C CA . VAL A 1 84 ? 2.461 -11.755 -1.248 1.00 95.69 84 VAL A CA 1
ATOM 606 C C . VAL A 1 84 ? 1.422 -11.548 -0.148 1.00 95.69 84 VAL A C 1
ATOM 608 O O . VAL A 1 84 ? 1.494 -12.195 0.891 1.00 95.69 84 VAL A O 1
ATOM 611 N N . ALA A 1 85 ? 0.403 -10.711 -0.378 1.00 95.38 85 ALA A N 1
ATOM 612 C CA . ALA A 1 85 ? -0.660 -10.496 0.606 1.00 95.38 85 ALA A CA 1
ATOM 613 C C . ALA A 1 85 ? -1.376 -11.800 1.000 1.00 95.38 85 ALA A C 1
ATOM 615 O O . ALA A 1 85 ? -1.716 -11.983 2.170 1.00 95.38 85 ALA A O 1
ATOM 616 N N . LYS A 1 86 ? -1.597 -12.700 0.033 1.00 94.12 86 LYS A N 1
ATOM 617 C CA . LYS A 1 86 ? -2.221 -14.009 0.264 1.00 94.12 86 LYS A CA 1
ATOM 618 C C . LYS A 1 86 ? -1.266 -14.997 0.930 1.00 94.12 86 LYS A C 1
ATOM 620 O O . LYS A 1 86 ? -1.681 -15.664 1.870 1.00 94.12 86 LYS A O 1
ATOM 625 N N . GLU A 1 87 ? -0.019 -15.072 0.467 1.00 93.56 87 GLU A N 1
ATOM 626 C CA . GLU A 1 87 ? 1.015 -15.955 1.031 1.00 93.56 87 GLU A CA 1
ATOM 627 C C . GLU A 1 87 ? 1.290 -15.639 2.508 1.00 93.56 87 GLU A C 1
ATOM 629 O O . GLU A 1 87 ? 1.397 -16.545 3.328 1.00 93.56 87 GLU A O 1
ATOM 634 N N . GLU A 1 88 ? 1.315 -14.354 2.865 1.00 93.50 88 GLU A N 1
ATOM 635 C CA . GLU A 1 88 ? 1.594 -13.883 4.226 1.00 93.50 88 GLU A CA 1
ATOM 636 C C . GLU A 1 88 ? 0.339 -13.733 5.102 1.00 93.50 88 GLU A C 1
ATOM 638 O O . GLU A 1 88 ? 0.432 -13.261 6.234 1.00 93.50 88 GLU A O 1
ATOM 643 N N . GLY A 1 89 ? -0.854 -14.085 4.604 1.00 89.88 89 GLY A N 1
ATOM 644 C CA . GLY A 1 89 ? -2.099 -13.968 5.378 1.00 89.88 89 GLY A CA 1
ATOM 645 C C . GLY A 1 89 ? -2.355 -12.544 5.893 1.00 89.88 89 GLY A C 1
ATOM 646 O O . GLY A 1 89 ? -2.718 -12.336 7.052 1.00 89.88 89 GLY A O 1
ATOM 647 N N . THR A 1 90 ? -2.110 -11.549 5.042 1.00 92.25 90 THR A N 1
ATOM 648 C CA . THR A 1 90 ? -2.143 -10.128 5.404 1.00 92.25 90 THR A CA 1
ATOM 649 C C . THR A 1 90 ? -3.566 -9.653 5.714 1.00 92.25 90 THR A C 1
ATOM 651 O O . THR A 1 90 ? -4.488 -9.885 4.933 1.00 92.25 90 THR A O 1
ATOM 654 N N . ALA A 1 91 ? -3.737 -8.895 6.802 1.00 93.19 91 ALA A N 1
ATOM 655 C CA . ALA A 1 91 ? -5.014 -8.257 7.146 1.00 93.19 91 ALA A CA 1
ATOM 656 C C . ALA A 1 91 ? -5.111 -6.797 6.671 1.00 93.19 91 ALA A C 1
ATOM 658 O O . ALA A 1 91 ? -6.210 -6.277 6.455 1.00 93.19 91 ALA A O 1
ATOM 659 N N . VAL A 1 92 ? -3.972 -6.119 6.509 1.00 96.31 92 VAL A N 1
ATOM 660 C CA . VAL A 1 92 ? -3.905 -4.690 6.180 1.00 96.31 92 VAL A CA 1
ATOM 661 C C . VAL A 1 92 ? -2.854 -4.455 5.104 1.00 96.31 92 VAL A C 1
ATOM 663 O O . VAL A 1 92 ? -1.721 -4.894 5.253 1.00 96.31 92 VAL A O 1
ATOM 666 N N . VAL A 1 93 ? -3.204 -3.731 4.044 1.00 97.50 93 VAL A N 1
ATOM 667 C CA . VAL A 1 93 ? -2.271 -3.302 2.997 1.00 97.50 93 VAL A CA 1
ATOM 668 C C . VAL A 1 93 ? -2.148 -1.782 3.022 1.00 97.50 93 VAL A C 1
ATOM 670 O O . VAL A 1 93 ? -3.151 -1.076 2.904 1.00 97.50 93 VAL A O 1
ATOM 673 N N . LEU A 1 94 ? -0.924 -1.274 3.139 1.00 97.75 94 LEU A N 1
ATOM 674 C CA . LEU A 1 94 ? -0.598 0.149 3.136 1.00 97.75 94 LEU A CA 1
ATOM 675 C C . LEU A 1 94 ? 0.247 0.515 1.913 1.00 97.75 94 LEU A C 1
ATOM 677 O O . LEU A 1 94 ? 1.115 -0.240 1.473 1.00 97.75 94 LEU A O 1
ATOM 681 N N . MET A 1 95 ? 0.011 1.703 1.366 1.00 97.31 95 MET A N 1
ATOM 682 C CA . MET A 1 95 ? 0.843 2.285 0.309 1.00 97.31 95 MET A CA 1
ATOM 683 C C . MET A 1 95 ? 0.743 3.809 0.304 1.00 97.31 95 MET A C 1
ATOM 685 O O . MET A 1 95 ? -0.203 4.372 0.845 1.00 97.31 95 MET A O 1
ATOM 689 N N . GLY A 1 96 ? 1.689 4.506 -0.321 1.00 96.88 96 GLY A N 1
ATOM 690 C CA . GLY A 1 96 ? 1.585 5.957 -0.500 1.00 96.88 96 GLY A CA 1
ATOM 691 C C . GLY A 1 96 ? 0.522 6.332 -1.540 1.00 96.88 96 GLY A C 1
ATOM 692 O O . GLY A 1 96 ? 0.432 5.704 -2.587 1.00 96.88 96 GLY A O 1
ATOM 693 N N . ALA A 1 97 ? -0.254 7.391 -1.313 1.00 95.94 97 ALA A N 1
ATOM 694 C CA . ALA A 1 97 ? -1.254 7.932 -2.241 1.00 95.94 97 ALA A CA 1
ATOM 695 C C . ALA A 1 97 ? -0.615 8.778 -3.366 1.00 95.94 97 ALA A C 1
ATOM 697 O O . ALA A 1 97 ? -1.057 9.889 -3.676 1.00 95.94 97 ALA A O 1
ATOM 698 N N . THR A 1 98 ? 0.455 8.264 -3.971 1.00 95.62 98 THR A N 1
ATOM 699 C CA . THR A 1 98 ? 1.132 8.839 -5.142 1.00 95.62 98 THR A CA 1
ATOM 700 C C . THR A 1 98 ? 0.352 8.532 -6.425 1.00 95.62 98 THR A C 1
ATOM 702 O O . THR A 1 98 ? -0.674 7.856 -6.391 1.00 95.62 98 THR A O 1
ATOM 705 N N . ALA A 1 99 ? 0.829 8.993 -7.587 1.00 94.00 99 ALA A N 1
ATOM 706 C CA . ALA A 1 99 ? 0.235 8.603 -8.870 1.00 94.00 99 ALA A CA 1
ATOM 707 C C . ALA A 1 99 ? 0.219 7.072 -9.064 1.00 94.00 99 ALA A C 1
ATOM 709 O O . ALA A 1 99 ? -0.780 6.529 -9.526 1.00 94.00 99 ALA A O 1
ATOM 710 N N . MET A 1 100 ? 1.290 6.383 -8.650 1.00 94.44 100 MET A N 1
ATOM 711 C CA . MET A 1 100 ? 1.372 4.924 -8.710 1.00 94.44 100 MET A CA 1
ATOM 712 C C . MET A 1 100 ? 0.423 4.274 -7.702 1.00 94.44 100 MET A C 1
ATOM 714 O O . MET A 1 100 ? -0.364 3.411 -8.073 1.00 94.44 100 MET A O 1
ATOM 718 N N . GLY A 1 101 ? 0.435 4.719 -6.442 1.00 94.19 101 GLY A N 1
ATOM 719 C CA . GLY A 1 101 ? -0.437 4.142 -5.420 1.00 94.19 101 GLY A CA 1
ATOM 720 C C . GLY A 1 101 ? -1.925 4.383 -5.673 1.00 94.19 101 GLY A C 1
ATOM 721 O O . GLY A 1 101 ? -2.736 3.511 -5.384 1.00 94.19 101 GLY A O 1
ATOM 722 N N . LYS A 1 102 ? -2.306 5.512 -6.285 1.00 94.69 102 LYS A N 1
ATOM 723 C CA . LYS A 1 102 ? -3.698 5.780 -6.690 1.00 94.69 102 LYS A CA 1
ATOM 724 C C . LYS A 1 102 ? -4.189 4.852 -7.806 1.00 94.69 102 LYS A C 1
ATOM 726 O O . LYS A 1 102 ? -5.383 4.578 -7.855 1.00 94.69 102 LYS A O 1
ATOM 731 N N . ASP A 1 103 ? -3.298 4.355 -8.664 1.00 95.69 103 ASP A N 1
ATOM 732 C CA . ASP A 1 103 ? -3.632 3.332 -9.666 1.00 95.69 103 ASP A CA 1
ATOM 733 C C . ASP A 1 103 ? -3.561 1.907 -9.085 1.00 95.69 103 ASP A C 1
ATOM 735 O O . ASP A 1 103 ? -4.417 1.073 -9.383 1.00 95.69 103 ASP A O 1
ATOM 739 N N . LEU A 1 104 ? -2.583 1.625 -8.220 1.00 96.25 104 LEU A N 1
ATOM 740 C CA . LEU A 1 104 ? -2.347 0.291 -7.668 1.00 96.25 104 LEU A CA 1
ATOM 741 C C . LEU A 1 104 ? -3.347 -0.094 -6.566 1.00 96.25 104 LEU A C 1
ATOM 743 O O . LEU A 1 104 ? -3.872 -1.208 -6.584 1.00 96.25 104 LEU A O 1
ATOM 747 N N . ALA A 1 105 ? -3.648 0.815 -5.632 1.00 96.62 105 ALA A N 1
ATOM 748 C CA . ALA A 1 105 ? -4.519 0.560 -4.481 1.00 96.62 105 ALA A CA 1
ATOM 749 C C . ALA A 1 105 ? -5.891 -0.028 -4.854 1.00 96.62 105 ALA A C 1
ATOM 751 O O . ALA A 1 105 ? -6.240 -1.072 -4.300 1.00 96.62 105 ALA A O 1
ATOM 752 N N . PRO A 1 106 ? -6.673 0.562 -5.787 1.00 97.00 106 PRO A N 1
ATOM 753 C CA . PRO A 1 106 ? -7.975 0.002 -6.153 1.00 97.00 106 PRO A CA 1
ATOM 754 C C . PRO A 1 106 ? -7.856 -1.369 -6.825 1.00 97.00 106 PRO A C 1
ATOM 756 O O . PRO A 1 106 ? -8.680 -2.245 -6.571 1.00 97.00 106 PRO A O 1
ATOM 759 N N . ARG A 1 107 ? -6.812 -1.604 -7.632 1.00 96.12 107 ARG A N 1
ATOM 760 C CA . ARG A 1 107 ? -6.583 -2.906 -8.284 1.00 96.12 107 ARG A CA 1
ATOM 761 C C . ARG A 1 107 ? -6.282 -3.997 -7.261 1.00 96.12 107 ARG A C 1
ATOM 763 O O . ARG A 1 107 ? -6.816 -5.098 -7.368 1.00 96.12 107 ARG A O 1
ATOM 770 N N . VAL A 1 108 ? -5.442 -3.687 -6.275 1.00 96.69 108 VAL A N 1
ATOM 771 C CA . VAL A 1 108 ? -5.107 -4.599 -5.173 1.00 96.69 108 VAL A CA 1
ATOM 772 C C . VAL A 1 108 ? -6.334 -4.857 -4.300 1.00 96.69 108 VAL A C 1
ATOM 774 O O . VAL A 1 108 ? -6.624 -6.010 -3.991 1.00 96.69 108 VAL A O 1
ATOM 777 N N . ALA A 1 109 ? -7.099 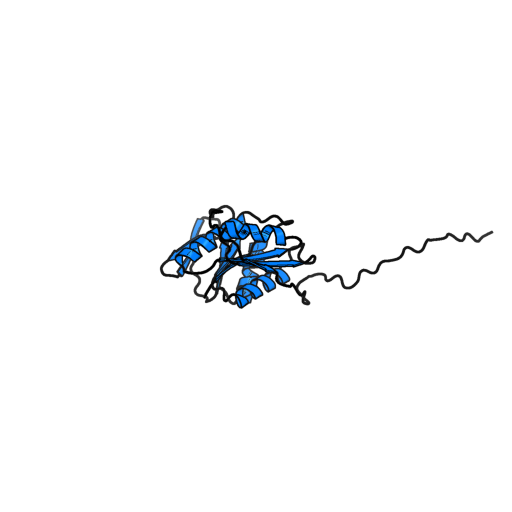-3.813 -3.969 1.00 96.69 109 ALA A N 1
ATOM 778 C CA . ALA A 1 109 ? -8.305 -3.938 -3.158 1.00 96.69 109 ALA A CA 1
ATOM 779 C C . ALA A 1 109 ? -9.329 -4.887 -3.797 1.00 96.69 109 ALA A C 1
ATOM 781 O O . ALA A 1 109 ? -9.770 -5.838 -3.156 1.00 96.69 109 ALA A O 1
ATOM 782 N N . VAL A 1 110 ? -9.625 -4.708 -5.089 1.00 96.38 110 VAL A N 1
ATOM 783 C CA . VAL A 1 110 ? -10.551 -5.588 -5.822 1.00 96.38 110 VAL A CA 1
ATOM 784 C C . VAL A 1 110 ? -10.038 -7.031 -5.872 1.00 96.38 110 VAL A C 1
ATOM 786 O O . VAL A 1 110 ? -10.801 -7.958 -5.615 1.00 96.38 110 VAL A O 1
ATOM 789 N N . ARG A 1 111 ? -8.743 -7.247 -6.141 1.00 95.12 111 ARG A N 1
ATOM 790 C CA . ARG A 1 111 ? -8.149 -8.598 -6.202 1.00 95.12 111 ARG A CA 1
ATOM 791 C C . ARG A 1 111 ? -8.150 -9.340 -4.861 1.00 95.12 111 ARG A C 1
ATOM 793 O O . ARG A 1 111 ? -8.124 -10.572 -4.857 1.00 95.12 111 ARG A O 1
ATOM 800 N N . LEU A 1 112 ? -8.151 -8.605 -3.751 1.00 95.44 112 LEU A N 1
ATOM 801 C CA . LEU A 1 112 ? -8.198 -9.147 -2.392 1.00 95.44 112 LEU A CA 1
ATOM 802 C C . LEU A 1 112 ? -9.618 -9.200 -1.809 1.00 95.44 112 LEU A C 1
ATOM 804 O O . LEU A 1 112 ? -9.783 -9.710 -0.705 1.00 95.44 112 LEU A O 1
ATOM 808 N N . GLY A 1 113 ? -10.633 -8.677 -2.509 1.00 94.62 113 GLY A N 1
ATOM 809 C CA . GLY A 1 113 ? -11.976 -8.512 -1.939 1.00 94.62 113 GLY A CA 1
ATOM 810 C C . GLY A 1 113 ? -11.988 -7.564 -0.731 1.00 94.62 113 GLY A C 1
ATOM 811 O O . GLY A 1 113 ? -12.757 -7.752 0.209 1.00 94.62 113 GLY A O 1
ATOM 812 N N . ALA A 1 114 ? -11.090 -6.580 -0.727 1.00 96.12 114 ALA A N 1
ATOM 813 C CA . ALA A 1 114 ? -10.855 -5.664 0.377 1.00 96.12 114 ALA A CA 1
ATOM 814 C C . ALA A 1 114 ? -11.546 -4.313 0.152 1.00 96.12 114 ALA A C 1
ATOM 816 O O . ALA A 1 114 ? -11.627 -3.814 -0.972 1.00 96.12 114 ALA A O 1
ATOM 817 N N . GLY A 1 115 ? -11.976 -3.671 1.236 1.00 96.62 115 GLY A N 1
ATOM 818 C CA . GLY A 1 115 ? -12.340 -2.260 1.225 1.00 96.62 115 GLY A CA 1
ATOM 819 C C . GLY A 1 115 ? -11.100 -1.372 1.104 1.00 96.62 115 GLY A C 1
ATOM 820 O O . GLY A 1 115 ? -10.018 -1.724 1.582 1.00 96.62 115 GLY A O 1
ATOM 821 N N . LEU A 1 116 ? -11.272 -0.204 0.482 1.00 97.06 116 LEU A N 1
ATOM 822 C CA . LEU A 1 116 ? -10.216 0.787 0.273 1.00 97.06 116 LEU A CA 1
ATOM 823 C C . LEU A 1 116 ? -10.604 2.137 0.880 1.00 97.06 116 LEU A C 1
ATOM 825 O O . LEU A 1 116 ? -11.604 2.735 0.484 1.00 97.06 116 LEU A O 1
ATOM 829 N N . ALA A 1 117 ? -9.752 2.673 1.752 1.00 96.44 117 ALA A N 1
ATOM 830 C CA . ALA A 1 117 ? -9.772 4.084 2.123 1.00 96.44 117 ALA A CA 1
ATOM 831 C C . ALA A 1 117 ? -8.576 4.789 1.471 1.00 96.44 117 ALA A C 1
ATOM 833 O O . ALA A 1 117 ? -7.412 4.551 1.795 1.00 96.44 117 ALA A O 1
ATOM 834 N N . SER A 1 118 ? -8.874 5.640 0.491 1.00 95.06 118 SER A N 1
ATOM 835 C CA . SER A 1 118 ? -7.850 6.352 -0.267 1.00 95.06 118 SER A CA 1
ATOM 836 C C . SER A 1 118 ? -7.494 7.698 0.370 1.00 95.06 118 SER A C 1
ATOM 838 O O . SER A 1 118 ? -8.375 8.372 0.901 1.00 95.06 118 SER A O 1
ATOM 840 N N . ASP A 1 119 ? -6.256 8.146 0.174 1.00 94.81 119 ASP A N 1
ATOM 841 C CA . ASP A 1 119 ? -5.746 9.467 0.554 1.00 94.81 119 ASP A CA 1
ATOM 842 C C . ASP A 1 119 ? -5.991 9.841 2.032 1.00 94.81 119 ASP A C 1
ATOM 844 O O . ASP A 1 119 ? -6.509 10.913 2.359 1.00 94.81 119 ASP A O 1
ATOM 848 N N . CYS A 1 120 ? -5.649 8.913 2.926 1.00 96.69 120 CYS A N 1
ATOM 849 C CA . CYS A 1 120 ? -5.774 9.070 4.370 1.00 96.69 120 CYS A CA 1
ATOM 850 C C . CYS A 1 120 ? -4.687 9.996 4.918 1.00 96.69 120 CYS A C 1
ATOM 852 O O . CYS A 1 120 ? -3.521 9.888 4.541 1.00 96.69 120 CYS A O 1
ATOM 854 N N . VAL A 1 121 ? -5.076 10.875 5.836 1.00 96.50 121 VAL A N 1
ATOM 855 C CA . VAL A 1 121 ? -4.184 11.809 6.539 1.00 96.50 121 VAL A CA 1
ATOM 856 C C . VAL A 1 121 ? -3.919 11.385 7.977 1.00 96.50 121 VAL A C 1
ATOM 858 O O . VAL A 1 121 ? -2.903 11.745 8.548 1.00 96.50 121 VAL A O 1
ATOM 861 N N . GLU A 1 122 ? -4.791 10.558 8.545 1.00 96.12 122 GLU A N 1
ATOM 862 C CA . GLU A 1 122 ? -4.561 9.904 9.829 1.00 96.12 122 GLU A CA 1
ATOM 863 C C . GLU A 1 122 ? -4.975 8.440 9.712 1.00 96.12 122 GLU A C 1
ATOM 865 O O . GLU A 1 122 ? -5.907 8.107 8.970 1.00 96.12 122 GLU A O 1
ATOM 870 N N . LEU A 1 123 ? -4.285 7.572 10.445 1.00 96.44 123 LEU A N 1
ATOM 871 C CA . LEU A 1 123 ? -4.605 6.155 10.561 1.00 96.44 123 LEU A CA 1
ATOM 872 C C . LEU A 1 123 ? -4.234 5.702 11.969 1.00 96.44 123 LEU A C 1
ATOM 874 O O . LEU A 1 123 ? -3.060 5.712 12.316 1.00 96.44 123 LEU A O 1
ATOM 878 N N . ASN A 1 124 ? -5.216 5.320 12.774 1.00 94.31 124 ASN A N 1
ATOM 879 C CA . ASN A 1 124 ? -5.012 4.909 14.161 1.00 94.31 124 ASN A CA 1
ATOM 880 C C . ASN A 1 124 ? -5.702 3.573 14.433 1.00 94.31 124 ASN A C 1
ATOM 882 O O . ASN A 1 124 ? -6.625 3.179 13.719 1.00 94.31 124 ASN A O 1
ATOM 886 N N . SER A 1 125 ? -5.251 2.892 15.480 1.00 92.06 125 SER A N 1
ATOM 887 C CA . SER A 1 125 ? -5.882 1.688 16.010 1.00 92.06 125 SER A CA 1
ATOM 888 C C . SER A 1 125 ? -6.679 2.020 17.269 1.00 92.06 125 SER A C 1
ATOM 890 O O . SER A 1 125 ? -6.121 2.601 18.196 1.00 92.06 125 SER A O 1
ATOM 892 N N . ASP A 1 126 ? -7.940 1.607 17.332 1.00 88.69 126 ASP A N 1
ATOM 893 C CA . ASP A 1 126 ? -8.777 1.729 18.527 1.00 88.69 126 ASP A CA 1
ATOM 894 C C . ASP A 1 126 ? -9.559 0.428 18.733 1.00 88.69 126 ASP A C 1
ATOM 896 O O . ASP A 1 126 ? -10.261 -0.030 17.829 1.00 88.69 126 ASP A O 1
ATOM 900 N N . GLY A 1 127 ? -9.368 -0.230 19.880 1.00 82.19 127 GLY A N 1
ATOM 901 C CA . GLY A 1 127 ? -10.015 -1.513 20.184 1.00 82.19 127 GLY A CA 1
ATOM 902 C C . GLY A 1 127 ? -9.811 -2.602 19.116 1.00 82.19 127 GLY A C 1
ATOM 903 O O . GLY A 1 127 ? -10.720 -3.385 18.854 1.00 82.19 127 GLY A O 1
ATOM 904 N N . GLY A 1 128 ? -8.657 -2.612 18.434 1.00 81.56 128 GLY A N 1
ATOM 905 C CA . GLY A 1 128 ? -8.356 -3.541 17.333 1.00 81.56 128 GLY A CA 1
ATOM 906 C C . GLY A 1 128 ? -8.962 -3.163 15.972 1.00 81.56 128 GLY A C 1
ATOM 907 O O . GLY A 1 128 ? -8.725 -3.854 14.981 1.00 81.56 128 GLY A O 1
ATOM 908 N N . LYS A 1 129 ? -9.707 -2.055 15.880 1.00 88.94 129 LYS A N 1
ATOM 909 C CA . LYS A 1 129 ? -10.219 -1.502 14.618 1.00 88.94 129 LYS A CA 1
ATOM 910 C C . LYS A 1 129 ? -9.283 -0.421 14.090 1.00 88.94 129 LYS A C 1
ATOM 912 O O . LYS A 1 129 ? -8.726 0.358 14.857 1.00 88.94 129 LYS A O 1
ATOM 917 N N . LEU A 1 130 ? -9.133 -0.355 12.768 1.00 93.88 130 LEU A N 1
ATOM 918 C CA . LEU A 1 130 ? -8.419 0.737 12.109 1.00 93.88 130 LEU A CA 1
ATOM 919 C C . LEU A 1 130 ? -9.385 1.870 11.783 1.00 93.88 130 LEU A C 1
ATOM 921 O O . LEU A 1 130 ? -10.351 1.670 11.045 1.00 93.88 130 LEU A O 1
ATOM 925 N N . ILE A 1 131 ? -9.080 3.052 12.306 1.00 95.75 131 ILE A N 1
ATOM 926 C CA . ILE A 1 131 ? -9.815 4.289 12.072 1.00 95.75 131 ILE A CA 1
ATOM 927 C C . ILE A 1 131 ? -8.931 5.193 11.221 1.00 95.75 131 ILE A C 1
ATOM 929 O O . ILE A 1 131 ? -7.870 5.640 11.662 1.00 95.75 131 ILE A O 1
ATOM 933 N N . ALA A 1 132 ? -9.371 5.471 9.998 1.00 96.75 132 ALA A N 1
ATOM 934 C CA . ALA A 1 132 ? -8.696 6.398 9.104 1.00 96.75 132 ALA A CA 1
ATOM 935 C C . ALA A 1 132 ? -9.442 7.731 9.041 1.00 96.75 132 ALA A C 1
ATOM 937 O O . ALA A 1 132 ? -10.673 7.756 9.027 1.00 96.75 132 ALA A O 1
ATOM 938 N N . ARG A 1 133 ? -8.714 8.842 8.919 1.00 96.25 133 ARG A N 1
ATOM 939 C CA . ARG A 1 133 ? -9.304 10.132 8.534 1.00 96.25 133 ARG A CA 1
ATOM 940 C C . ARG A 1 133 ? -8.823 10.545 7.162 1.00 96.25 133 ARG A C 1
ATOM 942 O O . ARG A 1 133 ? -7.654 10.365 6.822 1.00 96.25 133 ARG A O 1
ATOM 949 N N . ARG A 1 134 ? -9.723 11.112 6.366 1.00 95.19 134 ARG A N 1
ATOM 950 C CA . ARG A 1 134 ? -9.414 11.652 5.039 1.00 95.19 134 ARG A CA 1
ATOM 951 C C . ARG A 1 134 ? -10.199 12.921 4.768 1.00 95.19 134 ARG A C 1
ATOM 953 O O . ARG A 1 134 ? -11.303 13.106 5.275 1.00 95.19 134 ARG A O 1
ATOM 960 N N . TYR A 1 135 ? -9.653 13.756 3.899 1.00 94.00 135 TYR A N 1
ATOM 961 C CA . TYR A 1 135 ? -10.375 14.910 3.387 1.00 94.00 135 TYR A CA 1
ATOM 962 C C . TYR A 1 135 ? -11.367 14.496 2.293 1.00 94.00 135 TYR A C 1
ATOM 964 O O . TYR A 1 135 ? -11.052 13.695 1.408 1.00 94.00 135 TYR A O 1
ATOM 972 N N . ALA A 1 136 ? -12.560 15.079 2.346 1.00 90.44 136 ALA A N 1
ATOM 973 C CA . ALA A 1 136 ? -13.608 14.999 1.337 1.00 90.44 136 ALA A CA 1
ATOM 974 C C . ALA A 1 136 ? -14.059 16.417 0.946 1.00 90.44 136 ALA A C 1
ATOM 976 O O . ALA A 1 136 ? -13.752 17.392 1.638 1.00 90.44 136 ALA A O 1
ATOM 977 N N . TYR A 1 137 ? -14.755 16.539 -0.190 1.00 90.94 137 TYR A N 1
ATOM 978 C CA . TYR A 1 137 ? -15.258 17.821 -0.708 1.00 90.94 137 TYR A CA 1
ATOM 979 C C . TYR A 1 137 ? -14.181 18.920 -0.757 1.00 90.94 137 TYR A C 1
ATOM 981 O O . TYR A 1 137 ? -14.359 20.017 -0.228 1.00 90.94 137 TYR A O 1
ATOM 989 N N . SER A 1 138 ? -13.031 18.600 -1.362 1.00 88.12 138 SER A N 1
ATOM 990 C CA . SER A 1 138 ? -11.883 19.512 -1.500 1.00 88.12 138 SER A CA 1
ATOM 991 C C . SER A 1 138 ? -11.354 20.067 -0.170 1.00 88.12 138 SER A C 1
ATOM 993 O O . SER A 1 138 ? -10.964 21.226 -0.089 1.00 88.12 138 SER A O 1
ATOM 995 N N . GLY A 1 139 ? -11.351 19.244 0.884 1.00 88.50 139 GLY A N 1
ATOM 996 C CA . GLY A 1 139 ? -10.811 19.620 2.196 1.00 88.50 139 GLY A CA 1
ATOM 997 C C . GLY A 1 139 ? -11.820 20.262 3.142 1.00 88.50 139 GLY A C 1
ATOM 998 O O . GLY A 1 139 ? -11.478 20.513 4.291 1.00 88.50 139 GLY A O 1
ATOM 999 N N . LYS A 1 140 ? -13.064 20.486 2.701 1.00 93.81 140 LYS A N 1
ATOM 1000 C CA . LYS A 1 140 ? -14.115 21.081 3.543 1.00 93.81 140 LYS A CA 1
ATOM 1001 C C . LYS A 1 140 ? -14.632 20.132 4.619 1.00 93.81 140 LYS A C 1
ATOM 1003 O O . LYS A 1 140 ? -15.130 20.584 5.642 1.00 93.81 140 LYS A O 1
ATOM 1008 N N . VAL A 1 141 ? -14.543 18.826 4.375 1.00 94.81 141 VAL A N 1
ATOM 1009 C CA . VAL A 1 141 ? -15.020 17.797 5.300 1.00 94.81 141 VAL A CA 1
ATOM 1010 C C . VAL A 1 141 ? -13.867 16.875 5.656 1.00 94.81 141 VAL A C 1
ATOM 1012 O O . VAL A 1 141 ? -13.150 16.399 4.775 1.00 94.81 141 VAL A O 1
ATOM 1015 N N . VAL A 1 142 ? -13.724 16.591 6.948 1.00 95.06 142 VAL A N 1
ATOM 1016 C CA . VAL A 1 142 ? -12.879 15.505 7.447 1.00 95.06 142 VAL A CA 1
ATOM 1017 C C . VAL A 1 142 ? -13.785 14.310 7.704 1.00 95.06 142 VAL A C 1
ATOM 1019 O O . VAL A 1 142 ? -14.637 14.346 8.587 1.00 95.06 142 VAL A O 1
ATOM 1022 N N . ALA A 1 143 ? -13.632 13.265 6.898 1.00 95.00 143 ALA A N 1
ATOM 1023 C CA . ALA A 1 143 ? -14.383 12.028 7.038 1.00 95.00 143 ALA A CA 1
ATOM 1024 C C . ALA A 1 143 ? -13.574 11.022 7.860 1.00 95.00 143 ALA A C 1
ATOM 1026 O O . ALA A 1 143 ? -12.421 10.734 7.528 1.00 95.00 143 ALA A O 1
ATOM 1027 N N . THR A 1 144 ? -14.203 10.465 8.892 1.00 95.75 144 THR A N 1
ATOM 1028 C CA . THR A 1 144 ? -13.692 9.316 9.646 1.00 95.75 144 THR A CA 1
ATOM 1029 C C . THR A 1 144 ? -14.241 8.044 9.012 1.00 95.75 144 THR A C 1
ATOM 1031 O O . THR A 1 144 ? -15.451 7.904 8.853 1.00 95.75 144 THR A O 1
ATOM 1034 N N . VAL A 1 145 ? -13.355 7.136 8.613 1.00 95.12 145 VAL A N 1
ATOM 1035 C CA . VAL A 1 145 ? -13.682 5.936 7.840 1.00 95.12 145 VAL A CA 1
ATOM 1036 C C . VAL A 1 145 ? -13.144 4.706 8.556 1.00 95.12 145 VAL A C 1
ATOM 1038 O O . VAL A 1 145 ? -11.961 4.640 8.895 1.00 95.12 145 VAL A O 1
ATOM 1041 N N . THR A 1 146 ? -14.010 3.710 8.702 1.00 94.62 146 THR A N 1
ATOM 1042 C CA . THR A 1 146 ? -13.672 2.368 9.180 1.00 94.62 146 THR A CA 1
ATOM 1043 C C . THR A 1 146 ? -14.047 1.370 8.092 1.00 94.62 146 THR A C 1
ATOM 1045 O O . THR A 1 146 ? -15.075 1.523 7.435 1.00 94.62 146 THR A O 1
ATOM 1048 N N . ILE A 1 147 ? -13.202 0.364 7.876 1.00 94.44 147 ILE A N 1
ATOM 1049 C CA . ILE A 1 147 ? -13.424 -0.681 6.872 1.00 94.44 147 ILE A CA 1
ATOM 1050 C C . ILE A 1 147 ? -13.755 -1.987 7.593 1.00 94.44 147 ILE A C 1
ATOM 1052 O O . ILE A 1 147 ? -12.984 -2.430 8.442 1.00 94.44 147 ILE A O 1
ATOM 1056 N N . GLU A 1 148 ? -14.875 -2.611 7.236 1.00 92.62 148 GLU A N 1
ATOM 1057 C CA . GLU A 1 148 ? -15.374 -3.832 7.891 1.00 92.62 148 GLU A CA 1
ATOM 1058 C C . GLU A 1 148 ? -14.957 -5.128 7.181 1.00 92.62 148 GLU A C 1
ATOM 1060 O O . GLU A 1 148 ? -15.091 -6.215 7.737 1.00 92.62 148 GLU A O 1
ATOM 1065 N N . THR A 1 149 ? -14.400 -5.036 5.971 1.00 93.50 149 THR A N 1
ATOM 1066 C CA . THR A 1 149 ? -13.913 -6.205 5.228 1.00 93.50 149 THR A CA 1
ATOM 1067 C C . THR A 1 149 ? -12.750 -6.893 5.948 1.00 93.50 149 THR A C 1
ATOM 1069 O O . THR A 1 149 ? -11.983 -6.259 6.684 1.00 93.50 149 THR A O 1
ATOM 1072 N N . GLY A 1 150 ? -12.583 -8.200 5.704 1.00 90.56 150 GLY A N 1
ATOM 1073 C CA . GLY A 1 150 ? -11.516 -9.005 6.312 1.00 90.56 150 GLY A CA 1
ATOM 1074 C C . GLY A 1 150 ? -10.125 -8.420 6.053 1.00 90.56 150 GLY A C 1
ATOM 1075 O O . GLY A 1 150 ? -9.401 -8.112 6.999 1.00 90.56 150 GLY A O 1
ATOM 1076 N N . VAL A 1 151 ? -9.813 -8.157 4.780 1.00 94.56 151 VAL A N 1
ATOM 1077 C CA . VAL A 1 151 ? -8.609 -7.429 4.356 1.00 94.56 151 VAL A CA 1
ATOM 1078 C C . VAL A 1 151 ? -8.947 -5.955 4.146 1.00 94.56 151 VAL A C 1
ATOM 1080 O O . VAL A 1 151 ? -10.028 -5.632 3.649 1.00 94.56 151 VAL A O 1
ATOM 1083 N N . LYS A 1 152 ? -8.043 -5.051 4.526 1.00 96.12 152 LYS A N 1
ATOM 1084 C CA . LYS A 1 152 ? -8.251 -3.596 4.471 1.00 96.12 152 LYS A CA 1
ATOM 1085 C C . LYS A 1 152 ? -7.107 -2.945 3.707 1.00 96.12 152 LYS A C 1
ATOM 1087 O O . LYS A 1 152 ? -5.951 -3.221 4.006 1.00 96.12 152 LYS A O 1
ATOM 1092 N N . VAL A 1 153 ? -7.409 -2.071 2.753 1.00 97.44 153 VAL A N 1
ATOM 1093 C CA . VAL A 1 153 ? -6.391 -1.318 2.009 1.00 97.44 153 VAL A CA 1
ATOM 1094 C C . VAL A 1 153 ? -6.485 0.160 2.367 1.00 97.44 153 VAL A C 1
ATOM 1096 O O . VAL A 1 153 ? -7.564 0.752 2.315 1.00 97.44 153 VAL A O 1
ATOM 1099 N N . PHE A 1 154 ? -5.349 0.774 2.685 1.00 97.62 154 PHE A N 1
ATOM 1100 C CA . PHE A 1 154 ? -5.245 2.213 2.901 1.00 97.62 154 PHE A CA 1
ATOM 1101 C C . PHE A 1 154 ? -4.146 2.794 2.021 1.00 97.62 154 PHE A C 1
ATOM 1103 O O . PHE A 1 154 ? -3.034 2.268 1.958 1.00 97.62 154 PHE A O 1
ATOM 1110 N N . SER A 1 155 ? -4.438 3.916 1.366 1.00 96.94 155 SER A N 1
ATOM 1111 C CA . SER A 1 155 ? -3.388 4.728 0.750 1.00 96.94 155 SER A CA 1
ATOM 1112 C C . SER A 1 155 ? -3.162 5.983 1.588 1.00 96.94 155 SER A C 1
ATOM 1114 O O . SER A 1 155 ? -4.115 6.722 1.843 1.00 96.94 155 SER A O 1
ATOM 1116 N N . LEU A 1 156 ? -1.923 6.236 1.980 1.00 97.38 156 LEU A N 1
ATOM 1117 C CA . LEU A 1 156 ? -1.537 7.299 2.898 1.00 97.38 156 LEU A CA 1
ATOM 1118 C C . LEU A 1 156 ? -1.066 8.533 2.138 1.00 97.38 156 LEU A C 1
ATOM 1120 O O . LEU A 1 156 ? -0.253 8.431 1.218 1.00 97.38 156 LEU A O 1
ATOM 1124 N N . ARG A 1 157 ? -1.560 9.710 2.512 1.00 96.31 157 ARG A N 1
ATOM 1125 C CA . ARG A 1 157 ? -1.136 10.962 1.895 1.00 96.31 157 ARG A CA 1
ATOM 1126 C C . ARG A 1 157 ? 0.371 11.185 2.127 1.00 96.31 157 ARG A C 1
ATOM 1128 O O . ARG A 1 157 ? 0.806 11.156 3.277 1.00 96.31 157 ARG A O 1
ATOM 1135 N N . PRO A 1 158 ? 1.162 11.433 1.067 1.00 95.44 158 PRO A N 1
ATOM 1136 C CA . PRO A 1 158 ? 2.584 11.736 1.212 1.00 95.44 158 PRO A CA 1
ATOM 1137 C C . PRO A 1 158 ? 2.843 12.976 2.079 1.00 95.44 158 PRO A C 1
ATOM 1139 O O . PRO A 1 158 ? 2.090 13.947 1.992 1.00 95.44 158 PRO A O 1
ATOM 1142 N N . ASN A 1 159 ? 3.947 12.967 2.829 1.00 94.69 159 ASN A N 1
ATOM 1143 C CA . ASN A 1 159 ? 4.422 14.040 3.715 1.00 94.69 159 ASN A CA 1
ATOM 1144 C C . ASN A 1 159 ? 3.522 14.329 4.927 1.00 94.69 159 ASN A C 1
ATOM 1146 O O . ASN A 1 159 ? 3.610 15.409 5.509 1.00 94.69 159 ASN A O 1
ATOM 1150 N N . VAL A 1 160 ? 2.647 13.393 5.299 1.00 94.69 160 VAL A N 1
ATOM 1151 C CA . VAL A 1 160 ? 1.773 13.531 6.478 1.00 94.69 160 VAL A CA 1
ATOM 1152 C C . VAL A 1 160 ? 2.246 12.660 7.638 1.00 94.69 160 VAL A C 1
ATOM 1154 O O . VAL A 1 160 ? 2.181 13.076 8.791 1.00 94.69 160 VAL A O 1
ATOM 1157 N N . PHE A 1 161 ? 2.746 11.463 7.342 1.00 95.81 161 PHE A N 1
ATOM 1158 C CA . PHE A 1 161 ? 3.189 10.515 8.358 1.00 95.81 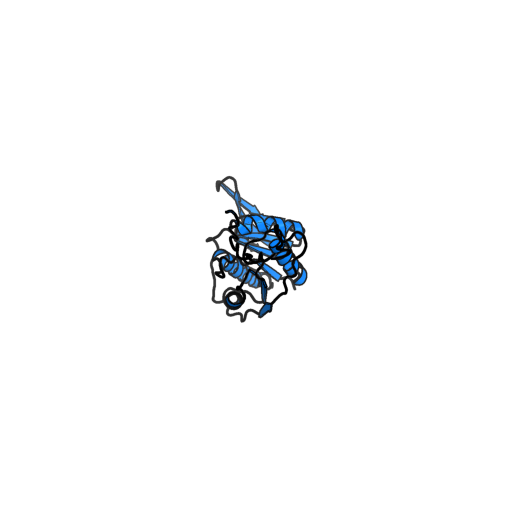161 PHE A CA 1
ATOM 1159 C C . PHE A 1 161 ? 4.682 10.693 8.645 1.00 95.81 161 PHE A C 1
ATOM 1161 O O . PHE A 1 161 ? 5.459 11.091 7.775 1.00 95.81 161 PHE A O 1
ATOM 1168 N N . ALA A 1 162 ? 5.093 10.404 9.877 1.00 93.88 162 ALA A N 1
ATOM 1169 C CA . ALA A 1 162 ? 6.491 10.493 10.272 1.00 93.88 162 ALA A CA 1
ATOM 1170 C C . ALA A 1 162 ? 7.283 9.282 9.759 1.00 93.88 162 ALA A C 1
ATOM 1172 O O . ALA A 1 162 ? 6.821 8.144 9.823 1.00 93.88 162 ALA A O 1
ATOM 1173 N N . VAL A 1 163 ? 8.506 9.532 9.293 1.00 94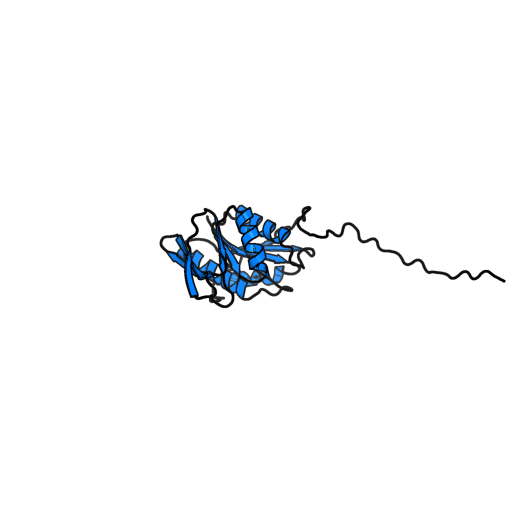.19 163 VAL A N 1
ATOM 1174 C CA . VAL A 1 163 ? 9.476 8.471 9.010 1.00 94.19 163 VAL A CA 1
ATOM 1175 C C . VAL A 1 163 ? 10.269 8.212 10.281 1.00 94.19 163 VAL A C 1
ATOM 1177 O O . VAL A 1 163 ? 10.904 9.125 10.807 1.00 94.19 163 VAL A O 1
ATOM 1180 N N . ASN A 1 164 ? 10.275 6.967 10.741 1.00 90.88 164 ASN A N 1
ATOM 1181 C CA . ASN A 1 164 ? 11.104 6.521 11.848 1.00 90.88 164 ASN A CA 1
ATOM 1182 C C . ASN A 1 164 ? 12.075 5.448 11.338 1.00 90.88 164 ASN A C 1
ATOM 1184 O O . ASN A 1 164 ? 11.656 4.387 10.888 1.00 90.88 164 ASN A O 1
ATOM 1188 N N . GLY A 1 165 ? 13.372 5.767 11.358 1.00 82.81 165 GLY A N 1
ATOM 1189 C CA . GLY A 1 165 ? 14.456 4.906 10.869 1.00 82.81 165 GLY A CA 1
ATOM 1190 C C . GLY A 1 165 ? 15.181 4.117 11.961 1.00 82.81 165 GLY A C 1
ATOM 1191 O O . GLY A 1 165 ? 16.248 3.569 11.694 1.00 82.81 165 GLY A O 1
ATOM 1192 N N . ASN A 1 166 ? 14.640 4.084 13.182 1.00 83.31 166 ASN A N 1
ATOM 1193 C CA . ASN A 1 166 ? 15.318 3.529 14.356 1.00 83.31 166 ASN A CA 1
ATOM 1194 C C . ASN A 1 166 ? 14.667 2.238 14.876 1.00 83.31 166 ASN A C 1
ATOM 1196 O O . ASN A 1 166 ? 14.789 1.926 16.057 1.00 83.31 166 ASN A O 1
ATOM 1200 N N . TYR A 1 167 ? 13.983 1.472 14.021 1.00 82.44 167 TYR A N 1
ATOM 1201 C CA . TYR A 1 167 ? 13.398 0.191 14.440 1.00 82.44 167 TYR A CA 1
ATOM 1202 C C . TYR A 1 167 ? 14.437 -0.930 14.580 1.00 82.44 167 TYR A C 1
ATOM 1204 O O . TYR A 1 167 ? 14.200 -1.892 15.302 1.00 82.44 167 TYR A O 1
ATOM 1212 N N . GLY A 1 168 ? 15.595 -0.807 13.918 1.00 70.19 168 GLY A N 1
ATOM 1213 C CA . GLY A 1 168 ? 16.744 -1.694 14.134 1.00 70.19 168 GLY A CA 1
ATOM 1214 C C . GLY A 1 168 ? 16.538 -3.159 13.730 1.00 70.19 168 GLY A C 1
ATOM 1215 O O . GLY A 1 168 ? 17.327 -4.008 14.138 1.00 70.19 168 GLY A O 1
ATOM 1216 N N . PHE A 1 169 ? 15.507 -3.483 12.941 1.00 80.75 169 PHE A N 1
ATOM 1217 C CA . PHE A 1 169 ? 15.310 -4.846 12.452 1.00 80.75 169 PHE A CA 1
ATOM 1218 C C . PHE A 1 169 ? 16.349 -5.199 11.383 1.00 80.75 169 PHE A C 1
ATOM 1220 O O . PHE A 1 169 ? 16.683 -4.373 10.533 1.00 80.75 169 PHE A O 1
ATOM 1227 N N . ALA A 1 170 ? 16.807 -6.455 11.394 1.00 73.25 170 ALA A N 1
ATOM 1228 C CA . ALA A 1 170 ? 17.709 -6.983 10.369 1.00 73.25 170 ALA A CA 1
ATOM 1229 C C . ALA A 1 170 ? 17.054 -7.038 8.975 1.00 73.25 170 ALA A C 1
ATOM 1231 O O . ALA A 1 170 ? 17.771 -6.999 7.983 1.00 73.25 170 ALA A O 1
ATOM 1232 N N . GLY A 1 171 ? 15.714 -7.086 8.915 1.00 76.06 171 GLY A N 1
ATOM 1233 C CA . GLY A 1 171 ? 14.928 -7.118 7.681 1.00 76.06 171 GLY A CA 1
ATOM 1234 C C . GLY A 1 171 ? 15.229 -8.362 6.849 1.00 76.06 171 GLY A C 1
ATOM 1235 O O . GLY A 1 171 ? 16.106 -8.337 5.993 1.00 76.06 171 GLY A O 1
ATOM 1236 N N . GLU A 1 172 ? 14.508 -9.460 7.083 1.00 90.00 172 GLU A N 1
ATOM 1237 C CA . GLU A 1 172 ? 14.688 -10.692 6.309 1.00 90.00 172 GLU A CA 1
ATOM 1238 C C . GLU A 1 172 ? 14.322 -10.445 4.839 1.00 90.00 172 GLU A C 1
ATOM 1240 O O . GLU A 1 172 ? 13.153 -10.244 4.501 1.00 90.00 172 GLU A O 1
ATOM 1245 N N . VAL A 1 173 ? 15.324 -10.433 3.959 1.00 91.50 173 VAL A N 1
ATOM 1246 C CA . VAL A 1 173 ? 15.117 -10.218 2.524 1.00 91.50 173 VAL A CA 1
ATOM 1247 C C . VAL A 1 173 ? 14.823 -11.553 1.848 1.00 91.50 173 VAL A C 1
ATOM 1249 O O . VAL A 1 173 ? 15.677 -12.434 1.783 1.00 91.50 173 VAL A O 1
ATOM 1252 N N . VAL A 1 174 ? 13.622 -11.674 1.289 1.00 92.81 174 VAL A N 1
ATOM 1253 C CA . VAL A 1 174 ? 13.177 -12.831 0.513 1.00 92.81 174 VAL A CA 1
ATOM 1254 C C . VAL A 1 174 ? 13.157 -12.463 -0.963 1.00 92.81 174 VAL A C 1
ATOM 1256 O O . VAL A 1 174 ? 12.264 -11.760 -1.443 1.00 92.81 174 VAL A O 1
ATOM 1259 N N . SER A 1 175 ? 14.152 -12.963 -1.697 1.00 90.88 175 SER A N 1
ATOM 1260 C CA . SER A 1 175 ? 14.168 -12.871 -3.157 1.00 90.88 175 SER A CA 1
ATOM 1261 C C . SER A 1 175 ? 13.087 -13.784 -3.730 1.00 90.88 175 SER A C 1
ATOM 1263 O O . SER A 1 175 ? 13.107 -14.995 -3.510 1.00 90.88 175 SER A O 1
ATOM 1265 N N . SER A 1 176 ? 12.118 -13.198 -4.426 1.00 88.38 176 SER A N 1
ATOM 1266 C CA . SER A 1 176 ? 10.982 -13.908 -5.006 1.00 88.38 176 SER A CA 1
ATOM 1267 C C . SER A 1 176 ? 11.055 -13.861 -6.523 1.00 88.38 176 SER A C 1
ATOM 1269 O O . SER A 1 176 ? 11.182 -12.792 -7.122 1.00 88.38 176 SER A O 1
ATOM 1271 N N . ALA A 1 177 ? 10.944 -15.030 -7.153 1.00 86.06 177 ALA A N 1
ATOM 1272 C CA . ALA A 1 177 ? 10.929 -15.125 -8.604 1.00 86.06 177 ALA A CA 1
ATOM 1273 C C . ALA A 1 177 ? 9.686 -14.429 -9.185 1.00 86.06 177 ALA A C 1
ATOM 1275 O O . ALA A 1 177 ? 8.569 -14.557 -8.665 1.00 86.06 177 ALA A O 1
ATOM 1276 N N . TYR A 1 178 ? 9.901 -13.688 -10.271 1.00 86.69 178 TYR A N 1
ATOM 1277 C CA . TYR A 1 178 ? 8.842 -13.119 -11.090 1.00 86.69 178 TYR A CA 1
ATOM 1278 C C . TYR A 1 178 ? 8.742 -13.894 -12.399 1.00 86.69 178 TYR A C 1
ATOM 1280 O O . TYR A 1 178 ? 9.589 -13.734 -13.274 1.00 86.69 178 TYR A O 1
ATOM 1288 N N . ASP A 1 179 ? 7.671 -14.671 -12.535 1.00 84.88 179 ASP A N 1
ATOM 1289 C CA . ASP A 1 179 ? 7.308 -15.329 -13.785 1.00 84.88 179 ASP A CA 1
ATOM 1290 C C . ASP A 1 179 ? 6.267 -14.461 -14.519 1.00 84.88 179 ASP A C 1
ATOM 1292 O O . ASP A 1 179 ? 5.168 -14.241 -13.988 1.00 84.88 179 ASP A O 1
ATOM 1296 N N . PRO A 1 180 ? 6.592 -13.899 -15.702 1.00 81.69 180 PRO A N 1
ATOM 1297 C CA . PRO A 1 180 ? 5.651 -13.093 -16.471 1.00 81.69 180 PRO A CA 1
ATOM 1298 C C . PRO A 1 180 ? 4.515 -13.953 -17.037 1.00 81.69 180 PRO A C 1
ATOM 1300 O O . PRO A 1 180 ? 4.760 -14.927 -17.748 1.00 81.69 180 PRO A O 1
ATOM 1303 N N . GLU A 1 181 ? 3.267 -13.552 -16.804 1.00 82.56 181 GLU A N 1
ATOM 1304 C CA . GLU A 1 181 ? 2.088 -14.186 -17.398 1.00 82.56 181 GLU A CA 1
ATOM 1305 C C . GLU A 1 181 ? 1.500 -13.316 -18.525 1.00 82.56 181 GLU A C 1
ATOM 1307 O O . GLU A 1 181 ? 1.648 -12.082 -18.526 1.00 82.56 181 GLU A O 1
ATOM 1312 N N . PRO A 1 182 ? 0.769 -13.921 -19.481 1.00 73.31 182 PRO A N 1
ATOM 1313 C CA . PRO A 1 182 ? 0.018 -13.171 -20.481 1.00 73.31 182 PRO A CA 1
ATOM 1314 C C . PRO A 1 182 ? -0.954 -12.180 -19.814 1.00 73.31 182 PRO A C 1
ATOM 1316 O O . PRO A 1 182 ? -1.885 -12.577 -19.120 1.00 73.31 182 PRO A O 1
ATOM 1319 N N . GLY A 1 183 ? -0.742 -10.877 -20.030 1.00 76.62 183 GLY A N 1
ATOM 1320 C CA . GLY A 1 183 ? -1.574 -9.798 -19.474 1.00 76.62 183 GLY A CA 1
ATOM 1321 C C . GLY A 1 183 ? -0.882 -8.907 -18.435 1.00 76.62 183 GLY A C 1
ATOM 1322 O O . GLY A 1 183 ? -1.386 -7.821 -18.141 1.00 76.62 183 GLY A O 1
ATOM 1323 N N . ASP A 1 184 ? 0.289 -9.298 -17.931 1.00 78.19 184 ASP A N 1
ATOM 1324 C CA . ASP A 1 184 ? 1.090 -8.455 -17.031 1.00 78.19 184 ASP A CA 1
ATOM 1325 C C . ASP A 1 184 ? 1.661 -7.221 -17.690 1.00 78.19 184 ASP A C 1
ATOM 1327 O O . ASP A 1 184 ? 1.637 -6.116 -17.141 1.00 78.19 184 ASP A O 1
ATOM 1331 N N . LEU A 1 185 ? 2.215 -7.453 -18.872 1.00 78.81 185 LEU A N 1
ATOM 1332 C CA . LEU A 1 185 ? 2.933 -6.480 -19.659 1.00 78.81 185 LEU A CA 1
ATOM 1333 C C . LEU A 1 185 ? 2.106 -6.227 -20.910 1.00 78.81 185 LEU A C 1
ATOM 1335 O O . LEU A 1 185 ? 1.694 -7.160 -21.598 1.00 78.81 185 LEU A O 1
ATOM 1339 N N . LYS A 1 186 ? 1.870 -4.949 -21.217 1.00 66.38 186 LYS A N 1
ATOM 1340 C CA . LYS A 1 186 ? 1.159 -4.551 -22.443 1.00 66.38 186 LYS A CA 1
ATOM 1341 C C . LYS A 1 186 ? 1.920 -4.955 -23.709 1.00 66.38 186 LYS A C 1
ATOM 1343 O O . LYS A 1 186 ? 1.306 -5.166 -24.746 1.00 66.38 186 LYS A O 1
ATOM 1348 N N . SER A 1 187 ? 3.241 -5.066 -23.611 1.00 64.12 187 SER A N 1
ATOM 1349 C CA . SER A 1 187 ? 4.126 -5.516 -24.678 1.00 64.12 187 SER A CA 1
ATOM 1350 C C . SER A 1 187 ? 5.103 -6.539 -24.115 1.00 64.12 187 SER A C 1
ATOM 1352 O O . SER A 1 187 ? 5.900 -6.220 -23.233 1.00 64.12 187 SER A O 1
ATOM 1354 N N . VAL A 1 188 ? 5.041 -7.760 -24.636 1.00 60.62 188 VAL A N 1
ATOM 1355 C CA . VAL A 1 188 ? 6.047 -8.796 -24.397 1.00 60.62 188 VAL A CA 1
ATOM 1356 C C . VAL A 1 188 ? 6.936 -8.823 -25.632 1.00 60.62 188 VAL A C 1
ATOM 1358 O O . VAL A 1 188 ? 6.439 -9.050 -26.736 1.00 60.62 188 VAL A O 1
ATOM 1361 N N . VAL A 1 189 ? 8.232 -8.553 -25.471 1.00 58.78 189 VAL A N 1
ATOM 1362 C CA . VAL A 1 189 ? 9.198 -8.725 -26.563 1.00 58.78 189 VAL A CA 1
ATOM 1363 C C . VAL A 1 189 ? 9.305 -10.225 -26.815 1.00 58.78 189 VAL A C 1
ATOM 1365 O O . VAL A 1 189 ? 9.884 -10.942 -26.007 1.00 58.78 189 VAL A O 1
ATOM 1368 N N . LYS A 1 190 ? 8.666 -10.706 -27.885 1.00 59.81 190 LYS A N 1
ATOM 1369 C CA . LYS A 1 190 ? 8.659 -12.135 -28.223 1.00 59.81 190 LYS A CA 1
ATOM 1370 C C . LYS A 1 190 ? 9.964 -12.579 -28.874 1.00 59.81 190 LYS A C 1
ATOM 1372 O O . LYS A 1 190 ? 10.433 -13.654 -28.545 1.00 59.81 190 LYS A O 1
ATOM 1377 N N . GLU A 1 191 ? 10.563 -11.743 -29.719 1.00 47.88 191 GLU A N 1
ATOM 1378 C CA . GLU A 1 191 ? 11.832 -12.015 -30.398 1.00 47.88 191 GLU A CA 1
ATOM 1379 C C . GLU A 1 191 ? 12.527 -10.697 -30.759 1.00 47.88 191 GLU A C 1
ATOM 1381 O O . GLU A 1 191 ? 11.887 -9.752 -31.225 1.00 47.88 191 GLU A O 1
ATOM 1386 N N . ILE A 1 192 ? 13.846 -10.640 -30.564 1.00 49.69 192 ILE A N 1
ATOM 1387 C CA . ILE A 1 192 ? 14.699 -9.605 -31.154 1.00 49.69 192 ILE A CA 1
ATOM 1388 C C . ILE A 1 192 ? 15.155 -10.157 -32.500 1.00 49.69 192 ILE A C 1
ATOM 1390 O O . ILE A 1 192 ? 16.109 -10.930 -32.575 1.00 49.69 192 ILE A O 1
ATOM 1394 N N . VAL A 1 193 ? 14.463 -9.776 -33.572 1.00 44.38 193 VAL A N 1
ATOM 1395 C CA . VAL A 1 193 ? 14.939 -10.060 -34.927 1.00 44.38 193 VAL A CA 1
ATOM 1396 C C . VAL A 1 193 ? 16.067 -9.075 -35.222 1.00 44.38 193 VAL A C 1
ATOM 1398 O O . VAL A 1 193 ? 15.829 -7.924 -35.584 1.00 44.38 193 VAL A O 1
ATOM 1401 N N . ALA A 1 194 ? 17.310 -9.505 -35.014 1.00 42.00 194 ALA A N 1
ATOM 1402 C CA . ALA A 1 194 ? 18.471 -8.743 -35.444 1.00 42.00 194 ALA A CA 1
ATOM 1403 C C . ALA A 1 194 ? 18.523 -8.759 -36.979 1.00 42.00 194 ALA A C 1
ATOM 1405 O O . ALA A 1 194 ? 18.891 -9.762 -37.590 1.00 42.00 194 ALA A O 1
ATOM 1406 N N . SER A 1 195 ? 18.150 -7.652 -37.620 1.00 38.06 195 SER A N 1
ATOM 1407 C CA . SER A 1 195 ? 18.412 -7.472 -39.045 1.00 38.06 195 SER A CA 1
ATOM 1408 C C . SER A 1 195 ? 19.914 -7.261 -39.235 1.00 38.06 195 SER A C 1
ATOM 1410 O O . SER A 1 195 ? 20.431 -6.169 -38.989 1.00 38.06 195 SER A O 1
ATOM 1412 N N . ALA A 1 196 ? 20.624 -8.307 -39.657 1.00 42.41 196 ALA A N 1
ATOM 1413 C CA . ALA A 1 196 ? 21.971 -8.172 -40.187 1.00 42.41 196 ALA A CA 1
ATOM 1414 C C . ALA A 1 196 ? 21.898 -7.273 -41.428 1.00 42.41 196 ALA A C 1
ATOM 1416 O O . ALA A 1 196 ? 21.306 -7.644 -42.442 1.00 42.41 196 ALA A O 1
ATOM 1417 N N . GLY A 1 197 ? 22.454 -6.065 -41.329 1.00 43.03 197 GLY A N 1
ATOM 1418 C CA . GLY A 1 197 ? 22.637 -5.184 -42.473 1.00 43.03 197 GLY A CA 1
ATOM 1419 C C . GLY A 1 197 ? 23.575 -5.856 -43.467 1.00 43.03 197 GLY A C 1
ATOM 1420 O O . GLY A 1 197 ? 24.791 -5.811 -43.300 1.00 43.03 197 GLY A O 1
ATOM 1421 N N . ALA A 1 198 ? 23.011 -6.511 -44.480 1.00 40.62 198 ALA A N 1
ATOM 1422 C CA . ALA A 1 198 ? 23.777 -6.976 -45.619 1.00 40.62 198 ALA A CA 1
ATOM 1423 C C . ALA A 1 198 ? 24.284 -5.747 -46.380 1.00 40.62 198 ALA A C 1
ATOM 1425 O O . ALA A 1 198 ? 23.515 -4.930 -46.887 1.00 40.62 198 ALA A O 1
ATOM 1426 N N . GLU A 1 199 ? 25.605 -5.627 -46.392 1.00 40.28 199 GLU A N 1
ATOM 1427 C CA . GLU A 1 199 ? 26.421 -4.701 -47.161 1.00 40.28 199 GLU A CA 1
ATOM 1428 C C . GLU A 1 199 ? 25.843 -4.514 -48.578 1.00 40.28 199 GLU A C 1
ATOM 1430 O O . GLU A 1 199 ? 25.867 -5.423 -49.412 1.00 40.28 199 GLU A O 1
ATOM 1435 N N . CYS A 1 200 ? 25.292 -3.332 -48.858 1.00 38.19 200 CYS A N 1
ATOM 1436 C CA . CYS A 1 200 ? 24.759 -2.996 -50.174 1.00 38.19 200 CYS A CA 1
ATOM 1437 C C . CYS A 1 200 ? 25.941 -2.733 -51.124 1.00 38.19 200 CYS A C 1
ATOM 1439 O O . CYS A 1 200 ? 26.334 -1.591 -51.364 1.00 38.19 200 CYS A O 1
ATOM 1441 N N . ARG A 1 201 ? 26.579 -3.798 -51.629 1.00 38.72 201 ARG A N 1
ATOM 1442 C CA . ARG A 1 201 ? 27.598 -3.687 -52.680 1.00 38.72 201 ARG A CA 1
ATOM 1443 C C . ARG A 1 201 ? 26.909 -3.288 -53.974 1.00 38.72 201 ARG A C 1
ATOM 1445 O O . ARG A 1 201 ? 26.329 -4.120 -54.671 1.00 38.72 201 ARG A O 1
ATOM 1452 N N . GLY A 1 202 ? 26.993 -2.000 -54.291 1.00 41.47 202 GLY A N 1
ATOM 1453 C CA . GLY A 1 202 ? 26.591 -1.450 -55.577 1.00 41.47 202 GLY A CA 1
ATOM 1454 C C . GLY A 1 202 ? 27.366 -2.115 -56.712 1.00 41.47 202 GLY A C 1
ATOM 1455 O O . GLY A 1 202 ? 28.467 -1.695 -57.059 1.00 41.47 202 GLY A O 1
ATOM 1456 N N . ARG A 1 203 ? 26.780 -3.149 -57.316 1.00 39.03 203 ARG A N 1
ATOM 1457 C CA . ARG A 1 203 ? 27.199 -3.665 -58.616 1.00 39.03 203 ARG A CA 1
ATOM 1458 C C . ARG A 1 203 ? 26.651 -2.700 -59.672 1.00 39.03 203 ARG A C 1
ATOM 1460 O O . ARG A 1 203 ? 25.523 -2.849 -60.129 1.00 39.03 203 ARG A O 1
ATOM 1467 N N . ARG A 1 204 ? 27.436 -1.674 -60.024 1.00 38.06 204 ARG A N 1
ATOM 1468 C CA . ARG A 1 204 ? 27.228 -0.919 -61.269 1.00 38.06 204 ARG A CA 1
ATOM 1469 C C . ARG A 1 204 ? 27.633 -1.821 -62.431 1.00 38.06 204 ARG A C 1
ATOM 1471 O O . ARG A 1 204 ? 28.813 -2.036 -62.676 1.00 38.06 204 ARG A O 1
ATOM 1478 N N . THR A 1 205 ? 26.635 -2.353 -63.111 1.00 39.84 205 THR A N 1
ATOM 1479 C CA . THR A 1 205 ? 26.718 -2.748 -64.522 1.00 39.84 205 THR A CA 1
ATOM 1480 C C . THR A 1 205 ? 25.936 -1.708 -65.322 1.00 39.84 205 THR A C 1
ATOM 1482 O O . THR A 1 205 ? 24.974 -1.172 -64.772 1.00 39.84 205 THR A O 1
ATOM 1485 N N . LEU A 1 206 ? 26.337 -1.493 -66.587 1.00 37.47 206 LEU A N 1
ATOM 1486 C CA . LEU A 1 206 ? 25.962 -0.441 -67.562 1.00 37.47 206 LEU A CA 1
ATOM 1487 C C . LEU A 1 206 ? 27.014 0.687 -67.562 1.00 37.47 206 LEU A C 1
ATOM 1489 O O . LEU A 1 206 ? 27.128 1.401 -66.571 1.00 37.47 206 LEU A O 1
ATOM 1493 N N . THR A 1 207 ? 27.858 0.885 -68.576 1.00 38.88 207 THR A N 1
ATOM 1494 C CA . THR A 1 207 ? 27.958 0.422 -69.979 1.00 38.88 207 THR A CA 1
ATOM 1495 C C . THR A 1 207 ? 29.426 0.280 -70.351 1.00 38.88 207 THR A C 1
ATOM 1497 O O . THR A 1 207 ? 30.203 1.135 -69.868 1.00 38.88 207 THR A O 1
#

Sequence (207 aa):
MANILVFIEQRDGKIKRSSLEALSKAAELGGTMGMDAVAVLIGSGVGSAAAELGKYGAKKVFVFDHPSLASYASTAYARLVTKVAKEEGTAVVLMGATAMGKDLAPRVAVRLGAGLASDCVELNSDGGKLIARRYAYSGKVVATVTIETGVKVFSLRPNVFAVNGNYGFAGEVVSSAYDPEPGDLKSVVKEIVASAGAECRGRRTLT

pLDDT: mean 87.17, std 15.53, range [37.47, 97.81]